Protein AF-E9H7U3-F1 (afdb_monomer_lite)

pLDDT: mean 84.98, std 18.04, range [37.47, 98.5]

Secondary structure (DSSP, 8-state):
------------HHHHHHHHHHHHHHHHHHHHHHHHHHHHHHHHHHHHHHHHHHHHHHHHHHHHHHHHHHHHHHHHHHHHHHHHHHHHHHHHHHHHHHHHHHHHHHHHHHHHHHHHHHHHHHHHHHHHHHHHHHHHHHHHHHHHHHHHHHHHHHHHHHHHHHHHHHHHHHHHHHHHHHHHHHHHHHHHHHHHH---SHHHHHHHHHHHHHHHHHHHHHHHHHHHHHHHHHHHHHHHHHHHTT------------------

InterPro domains:
  IPR019323 ELKS/Rab6-interacting/CAST family member 1 [PF10174] (32-228)

Sequence (260 aa):
MTSAQTTEESDQGNSSDALVQKREDWLSQKKDELEDVIQQLEEVIRIKEFAIDRLTKELGDVRDQSALLEGQRTRSLDQKEDRIEELEEALRESVRITADREVALDAETQQRTILDQKVGRLEQRLQSMHNAKSLKCRQCRPNRLRLQELQSRLSQLLSERRGHLHELFDMKQEALEAAISERDAQLGLLEVSGIKTARAAERADDLRADRKRLMQMMKQQNEKRVKLLLEYEDENLAVIDGDDFHAGDSTEDSDDPVCK

Radius of gyration: 85.18 Å; chains: 1; bounding box: 166×45×254 Å

Structure (mmCIF, N/CA/C/O backbone):
data_AF-E9H7U3-F1
#
_entry.id   AF-E9H7U3-F1
#
loop_
_atom_site.group_PDB
_atom_site.id
_atom_site.type_symbol
_atom_site.label_atom_id
_atom_site.label_alt_id
_atom_site.label_comp_id
_atom_site.label_asym_id
_atom_site.label_entity_id
_atom_site.label_seq_id
_atom_site.pdbx_PDB_ins_code
_atom_site.Cartn_x
_atom_site.Cartn_y
_atom_site.Cartn_z
_atom_site.occupancy
_atom_site.B_iso_or_equiv
_atom_site.auth_seq_id
_atom_site.auth_comp_id
_atom_site.auth_asym_id
_atom_site.auth_atom_id
_atom_site.pdbx_PDB_model_num
ATOM 1 N N . MET A 1 1 ? -111.594 -13.006 160.786 1.00 39.03 1 MET A N 1
ATOM 2 C CA . MET A 1 1 ? -111.956 -14.419 160.560 1.00 39.03 1 MET A CA 1
ATOM 3 C C . MET A 1 1 ? -111.488 -14.749 159.147 1.00 39.03 1 MET A C 1
ATOM 5 O O . MET A 1 1 ? -111.973 -14.101 158.235 1.00 39.03 1 MET A O 1
ATOM 9 N N . THR A 1 2 ? -110.304 -15.362 158.978 1.00 37.47 2 THR A N 1
ATOM 10 C CA . THR A 1 2 ? -110.114 -16.827 158.751 1.00 37.47 2 THR A CA 1
ATOM 11 C C . THR A 1 2 ? -110.928 -17.314 157.549 1.00 37.47 2 THR A C 1
ATOM 13 O O . THR A 1 2 ? -112.127 -17.082 157.542 1.00 37.47 2 THR A O 1
ATOM 16 N N . SER A 1 3 ? -110.446 -18.021 156.528 1.00 41.34 3 SER A N 1
ATOM 17 C CA . SER A 1 3 ? -109.208 -18.754 156.200 1.00 41.34 3 SER A CA 1
ATOM 18 C C . SER A 1 3 ? -109.390 -19.188 154.718 1.00 41.34 3 SER A C 1
ATOM 20 O O . SER A 1 3 ? -110.527 -19.392 154.312 1.00 41.34 3 SER A O 1
ATOM 22 N N . ALA A 1 4 ? -108.382 -19.116 153.842 1.00 46.22 4 ALA A N 1
ATOM 23 C CA . ALA A 1 4 ? -107.449 -20.188 153.443 1.00 46.22 4 ALA A CA 1
ATOM 24 C C . ALA A 1 4 ? -107.853 -20.998 152.188 1.00 46.22 4 ALA A C 1
ATOM 26 O O . ALA A 1 4 ? -109.033 -21.168 151.908 1.00 46.22 4 ALA A O 1
ATOM 27 N N . GLN A 1 5 ? -106.795 -21.545 151.562 1.00 45.28 5 GLN A N 1
ATOM 28 C CA . GLN A 1 5 ? -106.692 -22.684 150.629 1.00 45.28 5 GLN A CA 1
ATOM 29 C C . GLN A 1 5 ? -106.591 -22.361 149.119 1.00 45.28 5 GLN A C 1
ATOM 31 O O . GLN A 1 5 ? -107.545 -21.867 148.534 1.00 45.28 5 GLN A O 1
ATOM 36 N N . THR A 1 6 ? -105.374 -22.366 148.524 1.00 44.44 6 THR A N 1
ATOM 37 C CA . THR A 1 6 ? -104.496 -23.502 148.059 1.00 44.44 6 THR A CA 1
ATOM 38 C C . THR A 1 6 ? -104.904 -23.959 146.643 1.00 44.44 6 THR A C 1
ATOM 40 O O . THR A 1 6 ? -106.091 -23.949 146.361 1.00 44.44 6 THR A O 1
ATOM 43 N N . THR A 1 7 ? -104.071 -24.367 145.675 1.00 44.94 7 THR A N 1
ATOM 44 C CA . THR A 1 7 ? -102.661 -24.813 145.586 1.00 44.94 7 THR A CA 1
ATOM 45 C C . THR A 1 7 ? -102.341 -25.062 144.095 1.00 44.94 7 THR A C 1
ATOM 47 O O . THR A 1 7 ? -103.211 -25.546 143.382 1.00 44.94 7 THR A O 1
ATOM 50 N N . GLU A 1 8 ? -101.103 -24.740 143.701 1.00 44.69 8 GLU A N 1
ATOM 51 C CA . GLU A 1 8 ? -100.131 -25.518 142.888 1.00 44.69 8 GLU A CA 1
ATOM 52 C C . GLU A 1 8 ? -100.431 -26.100 141.486 1.00 44.69 8 GLU A C 1
ATOM 54 O O . GLU A 1 8 ? -101.369 -26.861 141.292 1.00 44.69 8 GLU A O 1
ATOM 59 N N . GLU A 1 9 ? -99.493 -25.787 140.570 1.00 38.16 9 GLU A N 1
ATOM 60 C CA . GLU A 1 9 ? -98.798 -26.571 139.507 1.00 38.16 9 GLU A CA 1
ATOM 61 C C . GLU A 1 9 ? -98.441 -25.581 138.362 1.00 38.16 9 GLU A C 1
ATOM 63 O O . GLU A 1 9 ? -99.256 -24.738 138.013 1.00 38.16 9 GLU A O 1
ATOM 68 N N . SER A 1 10 ? -97.253 -25.503 137.748 1.00 38.66 10 SER A N 1
ATOM 69 C CA . SER A 1 10 ? -96.231 -26.508 137.449 1.00 38.66 10 SER A CA 1
ATOM 70 C C . SER A 1 10 ? -94.826 -25.885 137.315 1.00 38.66 10 SER A C 1
ATOM 72 O O . SER A 1 10 ? -94.638 -24.913 136.580 1.00 38.66 10 SER A O 1
ATOM 74 N N . ASP A 1 11 ? -93.831 -26.515 137.936 1.00 48.50 11 ASP A N 1
ATOM 75 C CA . ASP A 1 11 ? -92.411 -26.132 137.961 1.00 48.50 11 ASP A CA 1
ATOM 76 C C . ASP A 1 11 ? -91.573 -27.048 137.027 1.00 48.50 11 ASP A C 1
ATOM 78 O O . ASP A 1 11 ? -90.654 -27.746 137.449 1.00 48.50 11 ASP A O 1
ATOM 82 N N . GLN A 1 12 ? -91.949 -27.125 135.739 1.00 42.72 12 GLN A N 1
ATOM 83 C CA . GLN A 1 12 ? -91.244 -27.917 134.701 1.00 42.72 12 GLN A CA 1
ATOM 84 C C . GLN A 1 12 ? -90.641 -27.071 133.557 1.00 42.72 12 GLN A C 1
ATOM 86 O O . GLN A 1 12 ? -89.889 -27.600 132.738 1.00 42.72 12 GLN A O 1
ATOM 91 N N . GLY A 1 13 ? -90.898 -25.756 133.510 1.00 45.88 13 GLY A N 1
ATOM 92 C CA . GLY A 1 13 ? -90.374 -24.861 132.462 1.00 45.88 13 GLY A CA 1
ATOM 93 C C . GLY A 1 13 ? -88.873 -24.551 132.580 1.00 45.88 13 GLY A C 1
ATOM 94 O O . GLY A 1 13 ? -88.182 -24.420 131.575 1.00 45.88 13 GLY A O 1
ATOM 95 N N . ASN A 1 14 ? -88.324 -24.547 133.798 1.00 48.38 14 ASN A N 1
ATOM 96 C CA . ASN A 1 14 ? -86.976 -24.024 134.062 1.00 48.38 14 ASN A CA 1
ATOM 97 C C . ASN A 1 14 ? -85.808 -24.907 133.567 1.00 48.38 14 ASN A C 1
ATOM 99 O O . ASN A 1 14 ? -84.703 -24.404 133.376 1.00 48.38 14 ASN A O 1
ATOM 103 N N . SER A 1 15 ? -86.009 -26.216 133.357 1.00 49.09 15 SER A N 1
ATOM 104 C CA . SER A 1 15 ? -84.937 -27.118 132.886 1.00 49.09 15 SER A CA 1
ATOM 105 C C . SER A 1 15 ? -84.899 -27.262 131.362 1.00 49.09 15 SER A C 1
ATOM 107 O O . SER A 1 15 ? -83.828 -27.505 130.805 1.00 49.09 15 SER A O 1
ATOM 109 N N . SER A 1 16 ? -86.049 -27.121 130.696 1.00 54.50 16 SER A N 1
ATOM 110 C CA . SER A 1 16 ? -86.144 -27.115 129.233 1.00 54.50 16 SER A CA 1
ATOM 111 C C . SER A 1 16 ? -85.614 -25.798 128.669 1.00 54.50 16 SER A C 1
ATOM 113 O O . SER A 1 16 ? -84.807 -25.824 127.743 1.00 54.50 16 SER A O 1
ATOM 115 N N . ASP A 1 17 ? -85.966 -24.666 129.287 1.00 58.66 17 ASP A N 1
ATOM 116 C CA . ASP A 1 17 ? -85.496 -23.340 128.867 1.00 58.66 17 ASP A CA 1
ATOM 117 C C . ASP A 1 17 ? -83.974 -23.186 128.998 1.00 58.66 17 ASP A C 1
ATOM 119 O O . ASP A 1 17 ? -83.335 -22.615 128.122 1.00 58.66 17 ASP A O 1
ATOM 123 N N . ALA A 1 18 ? -83.344 -23.788 130.012 1.00 62.44 18 ALA A N 1
ATOM 124 C CA . ALA A 1 18 ? -81.884 -23.769 130.154 1.00 62.44 18 ALA A CA 1
ATOM 125 C C . ALA A 1 18 ? -81.150 -24.603 129.080 1.00 62.44 18 ALA A C 1
ATOM 127 O O . ALA A 1 18 ? -80.042 -24.257 128.664 1.00 62.44 18 ALA A O 1
ATOM 128 N N . LEU A 1 19 ? -81.750 -25.708 128.617 1.00 67.94 19 LEU A N 1
ATOM 129 C CA . LEU A 1 19 ? -81.211 -26.526 127.522 1.00 67.94 19 LEU A CA 1
ATOM 130 C C . LEU A 1 19 ? -81.428 -25.861 126.158 1.00 67.94 19 LEU A C 1
ATOM 132 O O . LEU A 1 19 ? -80.560 -25.967 125.290 1.00 67.94 19 LEU A O 1
ATOM 136 N N . VAL A 1 20 ? -82.557 -25.169 125.988 1.00 71.06 20 VAL A N 1
ATOM 137 C CA . VAL A 1 20 ? -82.853 -24.342 124.812 1.00 71.06 20 VAL A CA 1
ATOM 138 C C . VAL A 1 20 ? -81.876 -23.171 124.739 1.00 71.06 20 VAL A C 1
ATOM 140 O O . VAL A 1 20 ? -81.201 -23.053 123.723 1.00 71.06 20 VAL A O 1
ATOM 143 N N . GLN A 1 21 ? -81.669 -22.431 125.832 1.00 74.94 21 GLN A N 1
ATOM 144 C CA . GLN A 1 21 ? -80.704 -21.329 125.899 1.00 74.94 21 GLN A CA 1
ATOM 145 C C . GLN A 1 21 ? -79.281 -21.796 125.575 1.00 74.94 21 GLN A C 1
ATOM 147 O O . GLN A 1 21 ? -78.601 -21.208 124.748 1.00 74.94 21 GLN A O 1
ATOM 152 N N . LYS A 1 22 ? -78.834 -22.924 126.142 1.00 77.69 22 LYS A N 1
ATOM 153 C CA . LYS A 1 22 ? -77.495 -23.475 125.867 1.00 77.69 22 LYS A CA 1
ATOM 154 C C . LYS A 1 22 ? -77.315 -23.905 124.407 1.00 77.69 22 LYS A C 1
ATOM 156 O O . LYS A 1 22 ? -76.207 -23.867 123.874 1.00 77.69 22 LYS A O 1
ATOM 161 N N . ARG A 1 23 ? -78.397 -24.353 123.767 1.00 81.12 23 ARG A N 1
ATOM 162 C CA . ARG A 1 23 ? -78.422 -24.712 122.347 1.00 81.12 23 ARG A CA 1
ATOM 163 C C . ARG A 1 23 ? -78.480 -23.467 121.462 1.00 81.12 23 ARG A C 1
ATOM 165 O O . ARG A 1 23 ? -77.832 -23.469 120.424 1.00 81.12 23 ARG A O 1
ATOM 172 N N . GLU A 1 24 ? -79.199 -22.428 121.870 1.00 82.06 24 GLU A N 1
ATOM 173 C CA . GLU A 1 24 ? -79.232 -21.117 121.213 1.00 82.06 24 GLU A CA 1
ATOM 174 C C . GLU A 1 24 ? -77.879 -20.408 121.299 1.00 82.06 24 GLU A C 1
ATOM 176 O O . GLU A 1 24 ? -77.385 -19.951 120.275 1.00 82.06 24 GLU A O 1
ATOM 181 N N . ASP A 1 25 ? -77.215 -20.426 122.455 1.00 83.06 25 ASP A N 1
ATOM 182 C CA . ASP A 1 25 ? -75.865 -19.884 122.639 1.00 83.06 25 ASP A CA 1
ATOM 183 C C . ASP A 1 25 ? -74.839 -20.654 121.787 1.00 83.06 25 ASP A C 1
ATOM 185 O O . ASP A 1 25 ? -73.986 -20.053 121.138 1.00 83.06 25 ASP A O 1
ATOM 189 N N . TRP A 1 26 ? -74.948 -21.990 121.718 1.00 86.88 26 TRP A N 1
ATOM 190 C CA . TRP A 1 26 ? -74.105 -22.816 120.844 1.00 86.88 26 TRP A CA 1
ATOM 191 C C . TRP A 1 26 ? -74.365 -22.543 119.357 1.00 86.88 26 TRP A C 1
ATOM 193 O O . TRP A 1 26 ? -73.426 -22.496 118.564 1.00 86.88 26 TRP A O 1
ATOM 203 N N . LEU A 1 27 ? -75.630 -22.349 118.968 1.00 84.94 27 LEU A N 1
ATOM 204 C CA . LEU A 1 27 ? -76.009 -21.977 117.604 1.00 84.94 27 LEU A CA 1
ATOM 205 C C . LEU A 1 27 ? -75.530 -20.565 117.252 1.00 84.94 27 LEU A C 1
ATOM 207 O O . LEU A 1 27 ? -75.064 -20.370 116.135 1.00 84.94 27 LEU A O 1
ATOM 211 N N . SER A 1 28 ? -75.595 -19.613 118.186 1.00 85.62 28 SER A N 1
ATOM 212 C CA . SER A 1 28 ? -75.069 -18.256 118.010 1.00 85.62 28 SER A CA 1
ATOM 213 C C . SER A 1 28 ? -73.552 -18.283 117.863 1.00 85.62 28 SER A C 1
ATOM 215 O O . SER A 1 28 ? -73.032 -17.743 116.899 1.00 85.62 28 SER A O 1
ATOM 217 N N . GLN A 1 29 ? -72.848 -19.022 118.725 1.00 89.12 29 GLN A N 1
ATOM 218 C CA . GLN A 1 29 ? -71.401 -19.202 118.619 1.00 89.12 29 GLN A CA 1
ATOM 219 C C . GLN A 1 29 ? -71.002 -19.836 117.279 1.00 89.12 29 GLN A C 1
ATOM 221 O O . GLN A 1 29 ? -70.064 -19.384 116.630 1.00 89.12 29 GLN A O 1
ATOM 226 N N . LYS A 1 30 ? -71.729 -20.868 116.828 1.00 89.69 30 LYS A N 1
ATOM 227 C CA . LYS A 1 30 ? -71.486 -21.494 115.520 1.00 89.69 30 LYS A CA 1
ATOM 228 C C . LYS A 1 30 ? -71.817 -20.577 114.350 1.00 89.69 30 LYS A C 1
ATOM 230 O O . LYS A 1 30 ? -71.170 -20.689 113.313 1.00 89.69 30 LYS A O 1
ATOM 235 N N . LYS A 1 31 ? -72.814 -19.704 114.499 1.00 89.88 31 LYS A N 1
ATOM 236 C CA . LYS A 1 31 ? -73.174 -18.688 113.510 1.00 89.88 31 LYS A CA 1
ATOM 237 C C . LYS A 1 31 ? -72.078 -17.626 113.396 1.00 89.88 31 LYS A C 1
ATOM 239 O O . LYS A 1 31 ? -71.676 -17.343 112.276 1.00 89.88 31 LYS A O 1
ATOM 244 N N . ASP A 1 32 ? -71.567 -17.123 114.516 1.00 87.94 32 ASP A N 1
ATOM 245 C CA . ASP A 1 32 ? -70.483 -16.134 114.552 1.00 87.94 32 ASP A CA 1
ATOM 246 C C . ASP A 1 32 ? -69.184 -16.725 113.967 1.00 87.94 32 ASP A C 1
ATOM 248 O O . ASP A 1 32 ? -68.538 -16.102 113.130 1.00 87.94 32 ASP A O 1
ATOM 252 N N . GLU A 1 33 ? -68.851 -17.981 114.305 1.00 91.12 33 GLU A N 1
ATOM 253 C CA . GLU A 1 33 ? -67.744 -18.717 113.670 1.00 91.12 33 GLU A CA 1
ATOM 254 C C . GLU A 1 33 ? -67.936 -18.853 112.146 1.00 91.12 33 GLU A C 1
ATOM 256 O O . GLU A 1 33 ? -66.972 -18.754 111.385 1.00 91.12 33 GLU A O 1
ATOM 261 N N . LEU A 1 34 ? -69.172 -19.092 111.682 1.00 91.44 34 LEU A N 1
ATOM 262 C CA . LEU A 1 34 ? -69.489 -19.143 110.253 1.00 91.44 34 LEU A CA 1
ATOM 263 C C . LEU A 1 34 ? -69.347 -17.765 109.591 1.00 91.44 34 LEU A C 1
ATOM 265 O O . LEU A 1 34 ? -68.836 -17.692 108.476 1.00 91.44 34 LEU A O 1
ATOM 269 N N . GLU A 1 35 ? -69.797 -16.696 110.252 1.00 92.25 35 GLU A N 1
ATOM 270 C CA . GLU A 1 35 ? -69.679 -15.314 109.774 1.00 92.25 35 GLU A CA 1
ATOM 271 C C . GLU A 1 35 ? -68.208 -14.898 109.637 1.00 92.25 35 GLU A C 1
ATOM 273 O O . GLU A 1 35 ? -67.837 -14.352 108.598 1.00 92.25 35 GLU A O 1
ATOM 278 N N . ASP A 1 36 ? -67.348 -15.248 110.597 1.00 92.44 36 ASP A N 1
ATOM 279 C CA . ASP A 1 36 ? -65.900 -15.019 110.509 1.00 92.44 36 ASP A CA 1
ATOM 280 C C . ASP A 1 36 ? -65.271 -15.762 109.319 1.00 92.44 36 ASP A C 1
ATOM 282 O O . ASP A 1 36 ? -64.463 -15.199 108.574 1.00 92.44 36 ASP A O 1
ATOM 286 N N . VAL A 1 37 ? -65.651 -17.027 109.097 1.00 93.31 37 VAL A N 1
ATOM 287 C CA . VAL A 1 37 ? -65.167 -17.808 107.946 1.00 93.31 37 VAL A CA 1
ATOM 288 C C . VAL A 1 37 ? -65.653 -17.205 106.627 1.00 93.31 37 VAL A C 1
ATOM 290 O O . VAL A 1 37 ? -64.878 -17.132 105.673 1.00 93.31 37 VAL A O 1
ATOM 293 N N . ILE A 1 38 ? -66.906 -16.748 106.556 1.00 93.69 38 ILE A N 1
ATOM 294 C CA . ILE A 1 38 ? -67.452 -16.077 105.369 1.00 93.69 38 ILE A CA 1
ATOM 295 C C . ILE A 1 38 ? -66.670 -14.791 105.082 1.00 93.69 38 ILE A C 1
ATOM 297 O O . ILE A 1 38 ? -66.213 -14.616 103.954 1.00 93.69 38 ILE A O 1
ATOM 301 N N . GLN A 1 39 ? -66.426 -13.948 106.089 1.00 92.62 39 GLN A N 1
ATOM 302 C CA . GLN A 1 39 ? -65.637 -12.721 105.929 1.00 92.62 39 GLN A CA 1
ATOM 303 C C . GLN A 1 39 ? -64.208 -13.012 105.444 1.00 92.62 39 GLN A C 1
ATOM 305 O O . GLN A 1 39 ? -63.701 -12.333 104.549 1.00 92.62 39 GLN A O 1
ATOM 310 N N . GLN A 1 40 ? -63.561 -14.052 105.984 1.00 93.62 40 GLN A N 1
ATOM 311 C CA . GLN A 1 40 ? -62.238 -14.484 105.521 1.00 93.62 40 GLN A CA 1
ATOM 312 C C . GLN A 1 40 ? -62.266 -14.959 104.062 1.00 93.62 40 GLN A C 1
ATOM 314 O O . GLN A 1 40 ? -61.368 -14.624 103.288 1.00 93.62 40 GLN A O 1
ATOM 319 N N . LEU A 1 41 ? -63.286 -15.725 103.664 1.00 93.38 41 LEU A N 1
ATOM 320 C CA . LEU A 1 41 ? -63.446 -16.183 102.284 1.00 93.38 41 LEU A CA 1
ATOM 321 C C . LEU A 1 41 ? -63.701 -15.018 101.321 1.00 93.38 41 LEU A C 1
ATOM 323 O O . LEU A 1 41 ? -63.095 -14.990 100.252 1.00 93.38 41 LEU A O 1
ATOM 327 N N . GLU A 1 42 ? -64.534 -14.048 101.696 1.00 94.50 42 GLU A N 1
ATOM 328 C CA . GLU A 1 42 ? -64.792 -12.838 100.905 1.00 94.50 42 GLU A CA 1
ATOM 329 C C . GLU A 1 42 ? -63.527 -11.998 100.704 1.00 94.50 42 GLU A C 1
ATOM 331 O O . GLU A 1 42 ? -63.279 -11.510 99.601 1.00 94.50 42 GLU A O 1
ATOM 336 N N . GLU A 1 43 ? -62.695 -11.856 101.739 1.00 94.38 43 GLU A N 1
ATOM 337 C CA . GLU A 1 43 ? -61.411 -11.158 101.631 1.00 94.38 43 GLU A CA 1
ATOM 338 C C . GLU A 1 43 ? -60.444 -11.905 100.699 1.00 94.38 43 GLU A C 1
ATOM 340 O O . GLU A 1 43 ? -59.820 -11.302 99.825 1.00 94.38 43 GLU A O 1
ATOM 345 N N . VAL A 1 44 ? -60.361 -13.236 100.811 1.00 96.00 44 VAL A N 1
ATOM 346 C CA . VAL A 1 44 ? -59.546 -14.063 99.904 1.00 96.00 44 VAL A CA 1
ATOM 347 C C . VAL A 1 44 ? -60.042 -13.966 98.460 1.00 96.00 44 VAL A C 1
ATOM 349 O O . VAL A 1 44 ? -59.218 -13.904 97.545 1.00 96.00 44 VAL A O 1
ATOM 352 N N . ILE A 1 45 ? -61.359 -13.952 98.239 1.00 95.75 45 ILE A N 1
ATOM 353 C CA . ILE A 1 45 ? -61.957 -13.756 96.913 1.00 95.75 45 ILE A CA 1
ATOM 354 C C . ILE A 1 45 ? -61.562 -12.383 96.369 1.00 95.75 45 ILE A C 1
ATOM 356 O O . ILE A 1 45 ? -60.985 -12.333 95.286 1.00 95.75 45 ILE A O 1
ATOM 360 N N . ARG A 1 46 ? -61.737 -11.304 97.147 1.00 95.50 46 ARG A N 1
ATOM 361 C CA . ARG A 1 46 ? -61.325 -9.944 96.752 1.00 95.50 46 ARG A CA 1
ATOM 362 C C . ARG A 1 46 ? -59.848 -9.870 96.359 1.00 95.50 46 ARG A C 1
ATOM 364 O O . ARG A 1 46 ? -59.511 -9.304 95.320 1.00 95.50 46 ARG A O 1
ATOM 371 N N . ILE A 1 47 ? -58.956 -10.471 97.151 1.00 95.81 47 ILE A N 1
ATOM 372 C CA . ILE A 1 47 ? -57.514 -10.504 96.852 1.00 95.81 47 ILE A CA 1
ATOM 373 C C . ILE A 1 47 ? -57.236 -11.274 95.552 1.00 95.81 47 ILE A C 1
ATOM 375 O O . ILE A 1 47 ? -56.405 -10.851 94.744 1.00 95.81 47 ILE A O 1
ATOM 379 N N . LYS A 1 48 ? -57.913 -12.407 95.332 1.00 95.38 48 LYS A N 1
ATOM 380 C CA . LYS A 1 48 ? -57.737 -13.222 94.122 1.00 95.38 48 LYS A CA 1
ATOM 381 C C . LYS A 1 48 ? -58.294 -12.547 92.874 1.00 95.38 48 LYS A C 1
ATOM 383 O O . LYS A 1 48 ? -57.636 -12.617 91.843 1.00 95.38 48 LYS A O 1
ATOM 388 N N . GLU A 1 49 ? -59.443 -11.886 92.960 1.00 95.75 49 GLU A N 1
ATOM 389 C CA . GLU A 1 49 ? -60.015 -11.095 91.863 1.00 95.75 49 GLU A CA 1
ATOM 390 C C . GLU A 1 49 ? -59.051 -9.983 91.446 1.00 95.75 49 GLU A C 1
ATOM 392 O O . GLU A 1 49 ? -58.683 -9.895 90.276 1.00 95.75 49 GLU A O 1
ATOM 397 N N . PHE A 1 50 ? -58.506 -9.238 92.415 1.00 96.19 50 PHE A N 1
ATOM 398 C CA . PHE A 1 50 ? -57.485 -8.227 92.142 1.00 96.19 50 PHE A CA 1
ATOM 399 C C . PHE A 1 50 ? -56.226 -8.816 91.479 1.00 96.19 50 PHE A C 1
ATOM 401 O O . PHE A 1 50 ? -55.659 -8.225 90.557 1.00 96.19 50 PHE A O 1
ATOM 408 N N . ALA A 1 51 ? -55.775 -9.994 91.922 1.00 96.81 51 ALA A N 1
ATOM 409 C CA . ALA A 1 51 ? -54.633 -10.675 91.316 1.00 96.81 51 ALA A CA 1
ATOM 410 C C . ALA A 1 51 ? -54.924 -11.151 89.880 1.00 96.81 51 ALA A C 1
ATOM 412 O O . ALA A 1 51 ? -54.051 -11.034 89.018 1.00 96.81 51 ALA A O 1
ATOM 413 N N . ILE A 1 52 ? -56.132 -11.659 89.613 1.00 95.94 52 ILE A N 1
ATOM 414 C CA . ILE A 1 52 ? -56.577 -12.069 88.274 1.00 95.94 52 ILE A CA 1
ATOM 415 C C . ILE A 1 52 ? -56.615 -10.861 87.341 1.00 95.94 52 ILE A C 1
ATOM 417 O O . ILE A 1 52 ? -56.046 -10.934 86.253 1.00 95.94 52 ILE A O 1
ATOM 421 N N . ASP A 1 53 ? -57.204 -9.743 87.762 1.00 95.50 53 ASP A N 1
ATOM 422 C CA . ASP A 1 53 ? -57.268 -8.524 86.950 1.00 95.50 53 ASP A CA 1
ATOM 423 C C . ASP A 1 53 ? -55.868 -8.013 86.600 1.00 95.50 53 ASP A C 1
ATOM 425 O O . ASP A 1 53 ? -55.584 -7.682 85.443 1.00 95.50 53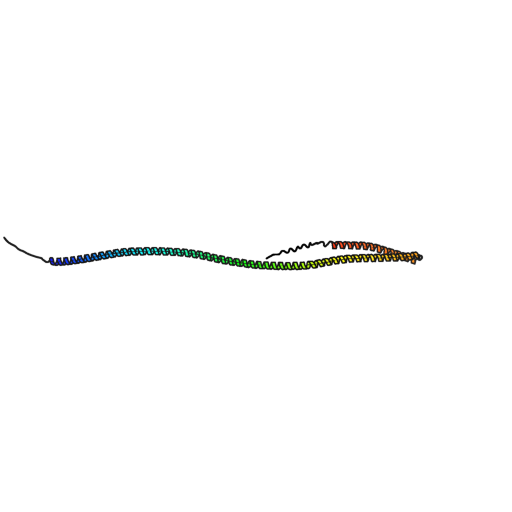 ASP A O 1
ATOM 429 N N . ARG A 1 54 ? -54.954 -8.021 87.580 1.00 96.12 54 ARG A N 1
ATOM 430 C CA . ARG A 1 54 ? -53.559 -7.626 87.362 1.00 96.12 54 ARG A CA 1
ATOM 431 C C . ARG A 1 54 ? -52.866 -8.528 86.342 1.00 96.12 54 ARG A C 1
ATOM 433 O O . ARG A 1 54 ? -52.276 -8.021 85.393 1.00 96.12 54 ARG A O 1
ATOM 440 N N . LEU A 1 55 ? -52.968 -9.847 86.508 1.00 96.00 55 LEU A N 1
ATOM 441 C CA . LEU A 1 55 ? -52.360 -10.818 85.593 1.00 96.00 55 LEU A CA 1
ATOM 442 C C . LEU A 1 55 ? -52.973 -10.754 84.189 1.00 96.00 55 LEU A C 1
ATOM 444 O O . LEU A 1 55 ? -52.258 -10.888 83.200 1.00 96.00 55 LEU A O 1
ATOM 448 N N . THR A 1 56 ? -54.281 -10.519 84.084 1.00 95.62 56 THR A N 1
ATOM 449 C CA . THR A 1 56 ? -54.975 -10.388 82.795 1.00 95.62 56 THR A CA 1
ATOM 450 C C . THR A 1 56 ? -54.475 -9.162 82.037 1.00 95.62 56 THR A C 1
ATOM 452 O O . THR A 1 56 ? -54.235 -9.237 80.832 1.00 95.62 56 THR A O 1
ATOM 455 N N . LYS A 1 57 ? -54.248 -8.050 82.747 1.00 95.75 57 LYS A N 1
ATOM 456 C CA . LYS A 1 57 ? -53.646 -6.847 82.172 1.00 95.75 57 LYS A CA 1
ATOM 457 C C . LYS A 1 57 ? -52.198 -7.082 81.736 1.00 95.75 57 LYS A C 1
ATOM 459 O O . LYS A 1 57 ? -51.865 -6.773 80.599 1.00 95.75 57 LYS A O 1
ATOM 464 N N . GLU A 1 58 ? -51.371 -7.684 82.594 1.00 96.12 58 GLU A N 1
ATOM 465 C CA . GLU A 1 58 ? -49.975 -8.017 82.268 1.00 96.12 58 GLU A CA 1
ATOM 466 C C . GLU A 1 58 ? -49.881 -8.935 81.029 1.00 96.12 58 GLU A C 1
ATOM 468 O O . GLU A 1 58 ? -49.054 -8.705 80.149 1.00 96.12 58 GLU A O 1
ATOM 473 N N . LEU A 1 59 ? -50.762 -9.937 80.903 1.00 95.56 59 LEU A N 1
ATOM 474 C CA . LEU A 1 59 ? -50.843 -10.796 79.713 1.00 95.56 59 LEU A CA 1
ATOM 475 C C . LEU A 1 59 ? -51.281 -10.032 78.455 1.00 95.56 59 LEU A C 1
ATOM 477 O O . LEU A 1 59 ? -50.781 -10.324 77.367 1.00 95.56 59 LEU A O 1
ATOM 481 N N . GLY A 1 60 ? -52.200 -9.072 78.594 1.00 95.25 60 GLY A N 1
ATOM 482 C CA . GLY A 1 60 ? -52.610 -8.176 77.512 1.00 95.25 60 GLY A CA 1
ATOM 483 C C . GLY A 1 60 ? -51.447 -7.324 77.007 1.00 95.25 60 GLY A C 1
ATOM 484 O O . GLY A 1 60 ? -51.135 -7.361 75.819 1.00 95.25 60 GLY A O 1
ATOM 485 N N . ASP A 1 61 ? -50.737 -6.661 77.921 1.00 95.56 61 ASP A N 1
ATOM 486 C CA . ASP A 1 61 ? -49.582 -5.817 77.600 1.00 95.56 61 ASP A CA 1
ATOM 487 C C . ASP A 1 61 ? -48.468 -6.628 76.905 1.00 95.56 61 ASP A C 1
ATOM 489 O O . ASP A 1 61 ? -47.907 -6.195 75.896 1.00 95.56 61 ASP A O 1
ATOM 493 N N . VAL A 1 62 ? -48.181 -7.847 77.387 1.00 95.62 62 VAL A N 1
ATOM 494 C CA . VAL A 1 62 ? -47.200 -8.756 76.760 1.00 95.62 62 VAL A CA 1
ATOM 495 C C . VAL A 1 62 ? -47.646 -9.193 75.363 1.00 95.62 62 VAL A C 1
ATOM 497 O O . VAL A 1 62 ? -46.824 -9.253 74.444 1.00 95.62 62 VAL A O 1
ATOM 500 N N . ARG A 1 63 ? -48.937 -9.488 75.170 1.00 95.56 63 ARG A N 1
ATOM 501 C CA . ARG A 1 63 ? -49.487 -9.868 73.861 1.00 95.56 63 ARG A CA 1
ATOM 502 C C . ARG A 1 63 ? -49.364 -8.727 72.854 1.00 95.56 63 ARG A C 1
ATOM 504 O O . ARG A 1 63 ? -48.918 -8.966 71.732 1.00 95.56 63 ARG A O 1
ATOM 511 N N . ASP A 1 64 ? -49.712 -7.511 73.256 1.00 94.88 64 ASP A N 1
ATOM 512 C CA . ASP A 1 64 ? -49.626 -6.328 72.399 1.00 94.88 64 ASP A CA 1
ATOM 513 C C . ASP A 1 64 ? -48.168 -5.999 72.054 1.00 94.88 64 ASP A C 1
ATOM 515 O O . ASP A 1 64 ? -47.843 -5.699 70.902 1.00 94.88 64 ASP A O 1
ATOM 519 N N . GLN A 1 65 ? -47.257 -6.147 73.022 1.00 95.38 65 GLN A N 1
ATOM 520 C CA . GLN A 1 65 ? -45.823 -5.985 72.795 1.00 95.38 65 GLN A CA 1
ATOM 521 C C . GLN A 1 65 ? -45.263 -7.048 71.833 1.00 95.38 65 GLN A C 1
ATOM 523 O O . GLN A 1 65 ? -44.461 -6.716 70.957 1.00 95.38 65 GLN A O 1
ATOM 528 N N . SER A 1 66 ? -45.710 -8.305 71.943 1.00 95.25 66 SER A N 1
ATOM 529 C CA . SER A 1 66 ? -45.353 -9.380 71.006 1.00 95.25 66 SER A CA 1
ATOM 530 C C . SER A 1 66 ? -45.851 -9.075 69.593 1.00 95.25 66 SER A C 1
ATOM 532 O O . SER A 1 66 ? -45.070 -9.141 68.645 1.00 95.25 66 SER A O 1
ATOM 534 N N . ALA A 1 67 ? -47.111 -8.654 69.448 1.00 95.62 67 ALA A N 1
ATOM 535 C CA . ALA A 1 67 ? -47.696 -8.293 68.156 1.00 95.62 67 ALA A CA 1
ATOM 536 C C . ALA A 1 67 ? -46.964 -7.108 67.495 1.00 95.62 67 ALA A C 1
ATOM 538 O O . ALA A 1 67 ? -46.720 -7.112 66.286 1.00 95.62 67 ALA A O 1
ATOM 539 N N . LEU A 1 68 ? -46.552 -6.109 68.283 1.00 95.31 68 LEU A N 1
ATOM 540 C CA . LEU A 1 68 ? -45.736 -4.987 67.807 1.00 95.31 68 LEU A CA 1
ATOM 541 C C . LEU A 1 68 ? -44.360 -5.440 67.301 1.00 95.31 68 LEU A C 1
ATOM 543 O O . LEU A 1 68 ? -43.933 -5.006 66.228 1.00 95.31 68 LEU A O 1
ATOM 547 N N . LEU A 1 69 ? -43.674 -6.307 68.052 1.00 95.25 69 LEU A N 1
ATOM 548 C CA . LEU A 1 69 ? -42.363 -6.845 67.673 1.00 95.25 69 LEU A CA 1
ATOM 549 C C . LEU A 1 69 ? -42.444 -7.733 66.427 1.00 95.25 69 LEU A C 1
ATOM 551 O O . LEU A 1 69 ? -41.587 -7.632 65.548 1.00 95.25 69 LEU A O 1
ATOM 555 N N . GLU A 1 70 ? -43.476 -8.567 66.316 1.00 95.19 70 GLU A N 1
ATOM 556 C CA . GLU A 1 70 ? -43.748 -9.367 65.119 1.00 95.19 70 GLU A CA 1
ATOM 557 C C . GLU A 1 70 ? -44.000 -8.471 63.906 1.00 95.19 70 GLU A C 1
ATOM 559 O O . GLU A 1 70 ? -43.356 -8.650 62.874 1.00 95.19 70 GLU A O 1
ATOM 564 N N . GLY A 1 71 ? -44.836 -7.439 64.052 1.00 94.56 71 GLY A N 1
ATOM 565 C CA . GLY A 1 71 ? -45.105 -6.477 62.985 1.00 94.56 71 GLY A CA 1
ATOM 566 C C . GLY A 1 71 ? -43.893 -5.629 62.583 1.00 94.56 71 GLY A C 1
ATOM 567 O O . GLY A 1 71 ? -43.834 -5.139 61.457 1.00 94.56 71 GLY A O 1
ATOM 568 N N . GLN A 1 72 ? -42.926 -5.402 63.478 1.00 95.31 72 GLN A N 1
ATOM 569 C CA . GLN A 1 72 ? -41.643 -4.781 63.123 1.00 95.31 72 GLN A CA 1
ATOM 570 C C . GLN A 1 72 ? -40.721 -5.761 62.393 1.00 95.31 72 GLN A C 1
ATOM 572 O O . GLN A 1 72 ? -40.054 -5.368 61.435 1.00 95.31 72 GLN A O 1
ATOM 577 N N . ARG A 1 73 ? -40.685 -7.030 62.819 1.00 95.62 73 ARG A N 1
ATOM 578 C CA . ARG A 1 73 ? -39.906 -8.073 62.142 1.00 95.62 73 ARG A CA 1
ATOM 579 C C . ARG A 1 73 ? -40.401 -8.311 60.725 1.00 95.62 73 ARG A C 1
ATOM 581 O O . ARG A 1 73 ? -39.561 -8.340 59.837 1.00 95.62 73 ARG A O 1
ATOM 588 N N . THR A 1 74 ? -41.711 -8.435 60.509 1.00 96.25 74 THR A N 1
ATOM 589 C CA . THR A 1 74 ? -42.276 -8.635 59.165 1.00 96.25 74 THR A CA 1
ATOM 590 C C . THR A 1 74 ? -41.916 -7.475 58.247 1.00 96.25 74 THR A C 1
ATOM 592 O O . THR A 1 74 ? -41.270 -7.694 57.235 1.00 96.25 74 THR A O 1
ATOM 595 N N . ARG A 1 75 ? -42.142 -6.230 58.684 1.00 95.94 75 ARG A N 1
ATOM 596 C CA . ARG A 1 75 ? -41.729 -5.035 57.929 1.00 95.94 75 ARG A CA 1
ATOM 597 C C . ARG A 1 75 ? -40.234 -5.010 57.604 1.00 95.94 75 ARG A C 1
ATOM 599 O O . ARG A 1 75 ? -39.847 -4.567 56.530 1.00 95.94 75 ARG A O 1
ATOM 606 N N . SER A 1 76 ? -39.381 -5.459 58.527 1.00 97.25 76 SER A N 1
ATOM 607 C CA . SER A 1 76 ? -37.942 -5.558 58.266 1.00 97.25 76 SER A CA 1
ATOM 608 C C . SER A 1 76 ? -37.582 -6.696 57.309 1.00 97.25 76 SER A C 1
ATOM 610 O O . SER A 1 76 ? -36.529 -6.602 56.680 1.00 97.25 76 SER A O 1
ATOM 612 N N . LEU A 1 77 ? -38.359 -7.779 57.263 1.00 97.25 77 LEU A N 1
ATOM 613 C CA . LEU A 1 77 ? -38.164 -8.870 56.311 1.00 97.25 77 LEU A CA 1
ATOM 614 C C . LEU A 1 77 ? -38.589 -8.422 54.916 1.00 97.25 77 LEU A C 1
ATOM 616 O O . LEU A 1 77 ? -37.762 -8.518 54.019 1.00 97.25 77 LEU A O 1
ATOM 620 N N . ASP A 1 78 ? -39.762 -7.801 54.782 1.00 96.75 78 ASP A N 1
ATOM 621 C CA . ASP A 1 78 ? -40.269 -7.268 53.510 1.00 96.75 78 ASP A CA 1
ATOM 622 C C . ASP A 1 78 ? -39.255 -6.288 52.886 1.00 96.75 78 ASP A C 1
ATOM 624 O O . ASP A 1 78 ? -38.827 -6.454 51.751 1.00 96.75 78 ASP A O 1
ATOM 628 N N . GLN A 1 79 ? -38.734 -5.337 53.674 1.00 97.50 79 GLN A N 1
ATOM 629 C CA . GLN A 1 79 ? -37.697 -4.401 53.205 1.00 97.50 79 GLN A CA 1
ATOM 630 C C . GLN A 1 79 ? -36.403 -5.090 52.751 1.00 97.50 79 GLN A C 1
ATOM 632 O O . GLN A 1 79 ? -35.686 -4.575 51.892 1.00 97.50 79 GLN A O 1
ATOM 637 N N . LYS A 1 80 ? -36.042 -6.213 53.380 1.00 97.75 80 LYS A N 1
ATOM 638 C CA . LYS A 1 80 ? -34.857 -6.982 52.989 1.00 97.75 80 LYS A CA 1
ATOM 639 C C . LYS A 1 80 ? -35.126 -7.803 51.736 1.00 97.75 80 LYS A C 1
ATOM 641 O O . LYS A 1 80 ? -34.210 -7.922 50.934 1.00 97.75 80 LYS A O 1
ATOM 646 N N . GLU A 1 81 ? -36.329 -8.343 51.576 1.00 97.88 81 GLU A N 1
ATOM 647 C CA . GLU A 1 81 ? -36.755 -9.058 50.372 1.00 97.88 81 GLU A CA 1
ATOM 648 C C . GLU A 1 81 ? -36.771 -8.119 49.163 1.00 97.88 81 GLU A C 1
ATOM 650 O O . GLU A 1 81 ? -36.084 -8.418 48.189 1.00 97.88 81 GLU A O 1
ATOM 655 N N . ASP A 1 82 ? -37.382 -6.934 49.279 1.00 97.69 82 ASP A N 1
ATOM 656 C CA . ASP A 1 82 ? -37.354 -5.898 48.233 1.00 97.69 82 ASP A CA 1
ATOM 657 C C . ASP A 1 82 ? -35.907 -5.545 47.847 1.00 97.69 82 ASP A C 1
ATOM 659 O O . ASP A 1 82 ? -35.531 -5.482 46.676 1.00 97.69 82 ASP A O 1
ATOM 663 N N . ARG A 1 83 ? -35.041 -5.366 48.854 1.00 97.88 83 ARG A N 1
ATOM 664 C CA . ARG A 1 83 ? -33.630 -5.044 48.626 1.00 97.88 83 ARG A CA 1
ATOM 665 C C . ARG A 1 83 ? -32.858 -6.184 47.960 1.00 97.88 83 ARG A C 1
ATOM 667 O O . ARG A 1 83 ? -31.914 -5.916 47.216 1.00 97.88 83 ARG A O 1
ATOM 674 N N . ILE A 1 84 ? -33.192 -7.435 48.265 1.00 98.06 84 ILE A N 1
ATOM 675 C CA . ILE A 1 84 ? -32.587 -8.604 47.619 1.00 98.06 84 ILE A CA 1
ATOM 676 C C . ILE A 1 84 ? -33.026 -8.655 46.157 1.00 98.06 84 ILE A C 1
ATOM 678 O O . ILE A 1 84 ? -32.165 -8.815 45.296 1.00 98.06 84 ILE A O 1
ATOM 682 N N . GLU A 1 85 ? -34.309 -8.442 45.870 1.00 97.75 85 GLU A N 1
ATOM 683 C CA . GLU A 1 85 ? -34.836 -8.443 44.504 1.00 97.75 85 GLU A CA 1
ATOM 684 C C . GLU A 1 85 ? -34.165 -7.366 43.633 1.00 97.75 85 GLU A C 1
ATOM 686 O O . GLU A 1 85 ? -33.665 -7.678 42.551 1.00 97.75 85 GLU A O 1
ATOM 691 N N . GLU A 1 86 ? -34.015 -6.136 44.142 1.00 97.88 86 GLU A N 1
ATOM 692 C CA . GLU A 1 86 ? -33.272 -5.063 43.455 1.00 97.88 86 GLU A CA 1
ATOM 693 C C . GLU A 1 86 ? -31.824 -5.464 43.124 1.00 97.88 86 GLU A C 1
ATOM 695 O O . GLU A 1 86 ? -31.311 -5.188 42.035 1.00 97.88 86 GLU A O 1
ATOM 700 N N . LEU A 1 87 ? -31.129 -6.095 44.078 1.00 98.19 87 LEU A N 1
ATOM 701 C CA . LEU A 1 87 ? -29.739 -6.519 43.897 1.00 98.19 87 LEU A CA 1
ATOM 702 C C . LEU A 1 87 ? -29.626 -7.685 42.914 1.00 98.19 87 LEU A C 1
ATOM 704 O O . LEU A 1 87 ? -28.673 -7.732 42.136 1.00 98.19 87 LEU A O 1
ATOM 708 N N . GLU A 1 88 ? -30.581 -8.611 42.928 1.00 97.88 88 GLU A N 1
ATOM 709 C CA . GLU A 1 88 ? -30.650 -9.700 41.959 1.00 97.88 88 GLU A CA 1
ATOM 710 C C . GLU A 1 88 ? -30.909 -9.180 40.547 1.00 97.88 88 GLU A C 1
ATOM 712 O O . GLU A 1 88 ? -30.268 -9.645 39.602 1.00 97.88 88 GLU A O 1
ATOM 717 N N . GLU A 1 89 ? -31.799 -8.202 40.387 1.00 97.81 89 GLU A N 1
ATOM 718 C CA . GLU A 1 89 ? -32.061 -7.581 39.092 1.00 97.81 89 GLU A CA 1
ATOM 719 C C . GLU A 1 89 ? -30.826 -6.827 38.579 1.00 97.81 89 GLU A C 1
ATOM 721 O O . GLU A 1 89 ? -30.384 -7.060 37.449 1.00 97.81 89 GLU A O 1
ATOM 726 N N . ALA A 1 90 ? -30.180 -6.028 39.434 1.00 98.12 90 ALA A N 1
ATOM 727 C CA . ALA A 1 90 ? -28.929 -5.350 39.098 1.00 98.12 90 ALA A CA 1
ATOM 728 C C . ALA A 1 90 ? -27.805 -6.336 38.731 1.00 98.12 90 ALA A C 1
ATOM 730 O O . ALA A 1 90 ? -27.017 -6.079 37.816 1.00 98.12 90 ALA A O 1
ATOM 731 N N . LEU A 1 91 ? -27.726 -7.483 39.414 1.00 98.31 91 LEU A N 1
ATOM 732 C CA . LEU A 1 91 ? -26.745 -8.521 39.112 1.00 98.31 91 LEU A CA 1
ATOM 733 C C . LEU A 1 91 ? -27.036 -9.197 37.768 1.00 98.31 91 LEU A C 1
ATOM 735 O O . LEU A 1 91 ? -26.113 -9.388 36.976 1.00 98.31 91 LEU A O 1
ATOM 739 N N . ARG A 1 92 ? -28.302 -9.529 37.482 1.00 98.50 92 ARG A N 1
ATOM 740 C CA . ARG A 1 92 ? -28.710 -10.093 36.184 1.00 98.50 92 ARG A CA 1
ATOM 741 C C . ARG A 1 92 ? -28.357 -9.147 35.042 1.00 98.50 92 ARG A C 1
ATOM 743 O O . ARG A 1 92 ? -27.837 -9.603 34.025 1.00 98.50 92 ARG A O 1
ATOM 750 N N . GLU A 1 93 ? -28.588 -7.852 35.226 1.00 98.06 93 GLU A N 1
ATOM 751 C CA . GLU A 1 93 ? -28.246 -6.839 34.230 1.00 98.06 93 GLU A CA 1
ATOM 752 C C . GLU A 1 93 ? -26.726 -6.693 34.061 1.00 98.06 93 GLU A C 1
ATOM 754 O O . GLU A 1 93 ? -26.223 -6.716 32.941 1.00 98.06 93 GLU A O 1
ATOM 759 N N . SER A 1 94 ? -25.966 -6.659 35.160 1.00 98.00 94 SER A N 1
ATOM 760 C CA . SER A 1 94 ? -24.495 -6.630 35.127 1.00 98.00 94 SER A CA 1
ATOM 761 C C . SER A 1 94 ? -23.900 -7.826 34.369 1.00 98.00 94 SER A C 1
ATOM 763 O O . SER A 1 94 ? -22.986 -7.672 33.552 1.00 98.00 94 SER A O 1
ATOM 765 N N . VAL A 1 95 ? -24.454 -9.024 34.581 1.00 98.25 95 VAL A N 1
ATOM 766 C CA . VAL A 1 95 ? -24.038 -10.243 33.873 1.00 98.25 95 VAL A CA 1
ATOM 767 C C . VAL A 1 95 ? -24.361 -10.155 32.380 1.00 98.25 95 VAL A C 1
ATOM 769 O O . VAL A 1 95 ? -23.506 -10.493 31.564 1.00 98.25 95 VAL A O 1
ATOM 772 N N . ARG A 1 96 ? -25.549 -9.661 32.004 1.00 98.19 96 ARG A N 1
ATOM 773 C CA . ARG A 1 96 ? -25.921 -9.456 30.592 1.00 98.19 96 ARG A CA 1
ATOM 774 C C . ARG A 1 96 ? -24.998 -8.460 29.900 1.00 98.19 96 ARG A C 1
ATOM 776 O O . ARG A 1 96 ? -24.438 -8.786 28.860 1.00 98.19 96 ARG A O 1
ATOM 783 N N . ILE A 1 97 ? -24.766 -7.299 30.515 1.00 98.00 97 ILE A N 1
ATOM 784 C CA . ILE A 1 97 ? -23.863 -6.268 29.983 1.00 98.00 97 ILE A CA 1
ATOM 785 C C . ILE A 1 97 ? -22.454 -6.833 29.784 1.00 98.00 97 ILE A C 1
ATOM 787 O O . ILE A 1 97 ? -21.802 -6.539 28.782 1.00 98.00 97 ILE A O 1
ATOM 791 N N . THR A 1 98 ? -21.974 -7.647 30.728 1.00 98.06 98 THR A N 1
ATOM 792 C CA . THR A 1 98 ? -20.649 -8.272 30.625 1.00 98.06 98 THR A CA 1
ATOM 793 C C . THR A 1 98 ? -20.590 -9.257 29.460 1.00 98.06 98 THR A C 1
ATOM 795 O O . THR A 1 98 ? -19.664 -9.174 28.659 1.00 98.06 98 THR A O 1
ATOM 798 N N . ALA A 1 99 ? -21.600 -10.118 29.305 1.00 97.69 99 ALA A N 1
ATOM 799 C CA . ALA A 1 99 ? -21.673 -11.061 28.191 1.00 97.69 99 ALA A CA 1
ATOM 800 C C . ALA A 1 99 ? -21.734 -10.348 26.826 1.00 97.69 99 ALA A C 1
ATOM 802 O O . ALA A 1 99 ? -20.979 -10.689 25.915 1.00 97.69 99 ALA A O 1
ATOM 803 N N . ASP A 1 100 ? -22.567 -9.313 26.690 1.00 97.56 100 ASP A N 1
ATOM 804 C CA . ASP A 1 100 ? -22.675 -8.533 25.450 1.00 97.56 100 ASP A CA 1
ATOM 805 C C . ASP A 1 100 ? -21.357 -7.817 25.118 1.00 97.56 100 ASP A C 1
ATOM 807 O O . ASP A 1 100 ? -20.931 -7.763 23.959 1.00 97.56 100 ASP A O 1
ATOM 811 N N . ARG A 1 101 ? -20.669 -7.298 26.143 1.00 98.12 101 ARG A N 1
ATOM 812 C CA . ARG A 1 101 ? -19.354 -6.670 25.991 1.00 98.12 101 ARG A CA 1
ATOM 813 C C . ARG A 1 101 ? -18.289 -7.666 25.545 1.00 98.12 101 ARG A C 1
ATOM 815 O O . ARG A 1 101 ? -17.458 -7.303 24.716 1.00 98.12 101 ARG A O 1
ATOM 822 N N . GLU A 1 102 ? -18.285 -8.880 26.087 1.00 97.56 102 GLU A N 1
ATOM 823 C CA . GLU A 1 102 ? -17.350 -9.935 25.683 1.00 97.56 102 GLU A CA 1
ATOM 824 C C . GLU A 1 102 ? -17.551 -10.309 24.212 1.00 97.56 102 GLU A C 1
ATOM 826 O O . GLU A 1 102 ? -16.590 -10.294 23.445 1.00 97.56 102 GLU A O 1
ATOM 831 N N . VAL A 1 103 ? -18.800 -10.501 23.776 1.00 97.75 103 VAL A N 1
ATOM 832 C CA . VAL A 1 103 ? -19.118 -10.768 22.362 1.00 97.75 103 VAL A CA 1
ATOM 833 C C . VAL A 1 103 ? -18.660 -9.621 21.455 1.00 97.75 103 VAL A C 1
ATOM 835 O O . VAL A 1 103 ? -18.096 -9.858 20.384 1.00 97.75 103 VAL A O 1
ATOM 838 N N . ALA A 1 104 ? -18.870 -8.369 21.870 1.00 97.88 104 ALA A N 1
ATOM 839 C CA . ALA A 1 104 ? -18.418 -7.205 21.111 1.00 97.88 104 ALA A CA 1
ATOM 840 C C . ALA A 1 104 ? -16.882 -7.115 21.029 1.00 97.88 104 ALA A C 1
ATOM 842 O O . ALA A 1 104 ? -16.343 -6.812 19.963 1.00 97.88 104 ALA A O 1
ATOM 843 N N . LEU A 1 105 ? -16.174 -7.409 22.126 1.00 98.19 105 LEU A N 1
ATOM 844 C CA . LEU A 1 105 ? -14.710 -7.460 22.156 1.00 98.19 105 LEU A CA 1
ATOM 845 C C . LEU A 1 105 ? -14.168 -8.574 21.255 1.00 98.19 105 LEU A C 1
ATOM 847 O O . LEU A 1 105 ? -13.223 -8.345 20.499 1.00 98.19 105 LEU A O 1
ATOM 851 N N . ASP A 1 106 ? -14.781 -9.754 21.270 1.00 97.69 106 ASP A N 1
ATOM 852 C CA . ASP A 1 106 ? -14.408 -10.859 20.386 1.00 97.69 106 ASP A CA 1
ATOM 853 C C . ASP A 1 106 ? -14.616 -10.494 18.909 1.00 97.69 106 ASP A C 1
ATOM 855 O O . ASP A 1 106 ? -13.753 -10.755 18.067 1.00 97.69 106 ASP A O 1
ATOM 859 N N . ALA A 1 107 ? -15.713 -9.811 18.577 1.00 97.62 107 ALA A N 1
ATOM 860 C CA . ALA A 1 107 ? -15.941 -9.311 17.224 1.00 97.62 107 ALA A CA 1
ATOM 861 C C . ALA A 1 107 ? -14.890 -8.262 16.807 1.00 97.62 107 ALA A C 1
ATOM 863 O O . ALA A 1 107 ? -14.351 -8.331 15.697 1.00 97.62 107 ALA A O 1
ATOM 864 N N . GLU A 1 108 ? -14.548 -7.315 17.690 1.00 97.50 108 GLU A N 1
ATOM 865 C CA . GLU A 1 108 ? -13.527 -6.298 17.409 1.00 97.50 108 GLU A CA 1
ATOM 866 C C . GLU A 1 108 ? -12.139 -6.930 17.231 1.00 97.50 108 GLU A C 1
ATOM 868 O O . GLU A 1 108 ? -11.413 -6.582 16.297 1.00 97.50 108 GLU A O 1
ATOM 873 N N . THR A 1 109 ? -11.763 -7.886 18.085 1.00 97.62 109 THR A N 1
ATOM 874 C CA . THR A 1 109 ? -10.471 -8.579 17.979 1.00 97.62 109 THR A CA 1
ATOM 875 C C . THR A 1 109 ? -10.371 -9.364 16.673 1.00 97.62 109 THR A C 1
ATOM 877 O O . THR A 1 109 ? -9.370 -9.236 15.966 1.00 97.62 109 THR A O 1
ATOM 880 N N . GLN A 1 110 ? -11.422 -10.084 16.268 1.00 97.75 110 GLN A N 1
ATOM 881 C CA . GLN A 1 110 ? -11.471 -10.737 14.957 1.00 97.75 110 GLN A CA 1
ATOM 882 C C . GLN A 1 110 ? -11.322 -9.721 13.818 1.00 97.75 110 GLN A C 1
ATOM 884 O O . GLN A 1 110 ? -10.512 -9.921 12.909 1.00 97.75 110 GLN A O 1
ATOM 889 N N . GLN A 1 111 ? -12.031 -8.594 13.879 1.00 97.88 111 GLN A N 1
ATOM 890 C CA . GLN A 1 111 ? -11.920 -7.548 12.866 1.00 97.88 111 GLN A CA 1
ATOM 891 C C . GLN A 1 111 ? -10.504 -6.955 12.796 1.00 97.88 111 GLN A C 1
ATOM 893 O O . GLN A 1 111 ? -9.983 -6.766 11.693 1.00 97.88 111 GLN A O 1
ATOM 898 N N . ARG A 1 112 ? -9.846 -6.730 13.941 1.00 97.69 112 ARG A N 1
ATOM 899 C CA . ARG A 1 112 ? -8.438 -6.304 14.006 1.00 97.69 112 ARG A CA 1
ATOM 900 C C . ARG A 1 112 ? -7.511 -7.320 13.352 1.00 97.69 112 ARG A C 1
ATOM 902 O O . ARG A 1 112 ? -6.754 -6.934 12.470 1.00 97.69 112 ARG A O 1
ATOM 909 N N . THR A 1 113 ? -7.639 -8.613 13.665 1.00 98.00 113 THR A N 1
ATOM 910 C CA . THR A 1 113 ? -6.787 -9.644 13.036 1.00 98.00 113 THR A CA 1
ATOM 911 C C . THR A 1 113 ? -6.928 -9.671 11.510 1.00 98.00 113 THR A C 1
ATOM 913 O O . THR A 1 113 ? -5.940 -9.836 10.792 1.00 98.00 113 THR A O 1
ATOM 916 N N . ILE A 1 114 ? -8.137 -9.449 10.980 1.00 98.00 114 ILE A N 1
ATOM 917 C CA . ILE A 1 114 ? -8.376 -9.358 9.532 1.00 98.00 114 ILE A CA 1
ATOM 918 C C . ILE A 1 114 ? -7.692 -8.120 8.939 1.00 98.00 114 ILE A C 1
ATOM 920 O O . ILE A 1 114 ? -7.139 -8.191 7.835 1.00 98.00 114 ILE A O 1
ATOM 924 N N . LEU A 1 115 ? -7.755 -6.980 9.630 1.00 97.38 115 LEU A N 1
ATOM 925 C CA . LEU A 1 115 ? -7.091 -5.751 9.201 1.00 97.38 115 LEU A CA 1
ATOM 926 C C . LEU A 1 115 ? -5.569 -5.906 9.227 1.00 97.38 115 LEU A C 1
ATOM 928 O O . LEU A 1 115 ? -4.937 -5.594 8.221 1.00 97.38 115 LEU A O 1
ATOM 932 N N . ASP A 1 116 ? -5.001 -6.492 10.278 1.00 97.50 116 ASP A N 1
ATOM 933 C CA . ASP A 1 116 ? -3.562 -6.750 10.390 1.00 97.50 116 ASP A CA 1
ATOM 934 C C . ASP A 1 116 ? -3.065 -7.654 9.254 1.00 97.50 116 ASP A C 1
ATOM 936 O O . ASP A 1 116 ? -2.071 -7.359 8.591 1.00 97.50 116 ASP A O 1
ATOM 940 N N . GLN A 1 117 ? -3.816 -8.709 8.917 1.00 97.88 117 GLN A N 1
ATOM 941 C CA . GLN A 1 117 ? -3.504 -9.548 7.755 1.00 97.88 117 GLN A CA 1
ATOM 942 C C . GLN A 1 117 ? -3.572 -8.778 6.428 1.00 97.88 117 GLN A C 1
ATOM 944 O O . GLN A 1 117 ? -2.806 -9.058 5.502 1.00 97.88 117 GLN A O 1
ATOM 949 N N . LYS A 1 118 ? -4.512 -7.834 6.280 1.00 97.88 118 LYS A N 1
ATOM 950 C CA . LYS A 1 118 ? -4.587 -6.977 5.084 1.00 97.88 118 LYS A CA 1
ATOM 951 C C . LYS A 1 118 ? -3.390 -6.034 5.014 1.00 97.88 118 LYS A C 1
ATOM 953 O O . LYS A 1 118 ? -2.819 -5.917 3.932 1.00 97.88 118 LYS A O 1
ATOM 958 N N . VAL A 1 119 ? -3.002 -5.421 6.131 1.00 98.06 119 VAL A N 1
ATOM 959 C CA . VAL A 1 119 ? -1.823 -4.552 6.223 1.00 98.06 119 VAL A CA 1
ATOM 960 C C . VAL A 1 119 ? -0.565 -5.334 5.855 1.00 98.06 119 VAL A C 1
ATOM 962 O O . VAL A 1 119 ? 0.112 -4.944 4.909 1.00 98.06 119 VAL A O 1
ATOM 965 N N . GLY A 1 120 ? -0.337 -6.510 6.448 1.00 97.88 120 GLY A N 1
ATOM 966 C CA . GLY A 1 120 ? 0.827 -7.341 6.119 1.00 97.88 120 GLY A CA 1
ATOM 967 C C . GLY A 1 120 ? 0.897 -7.742 4.637 1.00 97.88 120 GLY A C 1
ATOM 968 O O . GLY A 1 120 ? 1.964 -7.715 4.021 1.00 97.88 120 GLY A O 1
ATOM 969 N N . ARG A 1 121 ? -0.247 -8.039 3.998 1.00 97.38 121 ARG A N 1
ATOM 970 C CA . ARG A 1 121 ? -0.295 -8.291 2.541 1.00 97.38 121 ARG A CA 1
ATOM 971 C C . ARG A 1 121 ? 0.049 -7.049 1.715 1.00 97.38 121 ARG A C 1
ATOM 973 O O . ARG A 1 121 ? 0.691 -7.172 0.669 1.00 97.38 121 ARG A O 1
ATOM 980 N N . LEU A 1 122 ? -0.401 -5.870 2.140 1.00 97.88 122 LEU A N 1
ATOM 981 C CA . LEU A 1 122 ? -0.093 -4.609 1.464 1.00 97.88 122 LEU A CA 1
ATOM 982 C C . LEU A 1 122 ? 1.389 -4.253 1.605 1.00 97.88 122 LEU A C 1
ATOM 984 O O . LEU A 1 122 ? 2.011 -3.906 0.603 1.00 97.88 122 LEU A O 1
ATOM 988 N N . GLU A 1 123 ? 1.968 -4.419 2.791 1.00 97.62 123 GLU A N 1
ATOM 989 C CA . GLU A 1 123 ? 3.398 -4.220 3.050 1.00 97.62 123 GLU A CA 1
ATOM 990 C C . GLU A 1 123 ? 4.257 -5.151 2.191 1.00 97.62 123 GLU A C 1
ATOM 992 O O . GLU A 1 123 ? 5.174 -4.696 1.505 1.00 97.62 123 GLU A O 1
ATOM 997 N N . GLN A 1 124 ? 3.904 -6.440 2.114 1.00 97.50 124 GLN A N 1
ATOM 998 C CA . GLN A 1 124 ? 4.602 -7.393 1.249 1.00 97.50 124 GLN A CA 1
ATOM 999 C C . GLN A 1 124 ? 4.541 -6.977 -0.231 1.00 97.50 124 GLN A C 1
ATOM 1001 O O . GLN A 1 124 ? 5.538 -7.068 -0.957 1.00 97.50 124 GLN A O 1
ATOM 1006 N N . ARG A 1 125 ? 3.382 -6.493 -0.698 1.00 96.50 125 ARG A N 1
ATOM 1007 C CA . ARG A 1 125 ? 3.218 -6.010 -2.077 1.00 96.50 125 ARG A CA 1
ATOM 1008 C C . ARG A 1 125 ? 4.021 -4.737 -2.329 1.00 96.50 125 ARG A C 1
ATOM 1010 O O . ARG A 1 125 ? 4.624 -4.611 -3.395 1.00 96.50 125 ARG A O 1
ATOM 1017 N N . LEU A 1 126 ? 4.060 -3.823 -1.365 1.00 96.06 126 LEU A N 1
ATOM 1018 C CA . LEU A 1 126 ? 4.841 -2.594 -1.442 1.00 96.06 126 LEU A CA 1
ATOM 1019 C C . LEU A 1 126 ? 6.342 -2.900 -1.500 1.00 96.06 126 LEU A C 1
ATOM 1021 O O . LEU A 1 126 ? 7.030 -2.380 -2.379 1.00 96.06 126 LEU A O 1
ATOM 1025 N N . GLN A 1 127 ? 6.829 -3.828 -0.674 1.00 95.38 127 GLN A N 1
ATOM 1026 C CA . GLN A 1 127 ? 8.219 -4.284 -0.713 1.00 95.38 127 GLN A CA 1
ATOM 1027 C C . GLN A 1 127 ? 8.569 -4.947 -2.052 1.00 95.38 127 GLN A C 1
ATOM 1029 O O . GLN A 1 127 ? 9.617 -4.667 -2.635 1.00 95.38 127 GLN A O 1
ATOM 1034 N N . SER A 1 128 ? 7.683 -5.795 -2.585 1.00 95.19 128 SER A N 1
ATOM 1035 C CA . SER A 1 128 ? 7.869 -6.422 -3.900 1.00 95.19 128 SER A CA 1
ATOM 1036 C C . SER A 1 128 ? 7.967 -5.379 -5.021 1.00 95.19 128 SER A C 1
ATOM 1038 O O . SER A 1 128 ? 8.876 -5.442 -5.852 1.00 95.19 128 SER A O 1
ATOM 1040 N N . MET A 1 129 ? 7.087 -4.372 -5.007 1.00 92.56 129 MET A N 1
ATOM 1041 C CA . MET A 1 129 ? 7.114 -3.259 -5.960 1.00 92.56 129 MET A CA 1
ATOM 1042 C C . MET A 1 129 ? 8.387 -2.418 -5.833 1.00 92.56 129 MET A C 1
ATOM 1044 O O . MET A 1 129 ? 8.983 -2.060 -6.851 1.00 92.56 129 MET A O 1
ATOM 1048 N N . HIS A 1 130 ? 8.831 -2.128 -4.608 1.00 90.81 130 HIS A N 1
ATOM 1049 C CA . HIS A 1 130 ? 10.071 -1.397 -4.359 1.00 90.81 130 HIS A CA 1
ATOM 1050 C C . HIS A 1 130 ? 11.289 -2.164 -4.895 1.00 90.81 130 HIS A C 1
ATOM 1052 O O . HIS A 1 130 ? 12.085 -1.608 -5.653 1.00 90.81 130 HIS A O 1
ATOM 1058 N N . ASN A 1 131 ? 11.380 -3.467 -4.612 1.00 88.94 131 ASN A N 1
ATOM 1059 C CA . ASN A 1 131 ? 12.443 -4.333 -5.125 1.00 88.94 131 ASN A CA 1
ATOM 1060 C C . ASN A 1 131 ? 12.431 -4.394 -6.662 1.00 88.94 131 ASN A C 1
ATOM 1062 O O . ASN A 1 131 ? 13.479 -4.274 -7.297 1.00 88.94 131 ASN A O 1
ATOM 1066 N N . ALA A 1 132 ? 11.251 -4.517 -7.279 1.00 87.31 132 ALA A N 1
ATOM 1067 C CA . ALA A 1 132 ? 11.112 -4.508 -8.733 1.00 87.31 132 ALA A CA 1
ATOM 1068 C C . ALA A 1 132 ? 11.537 -3.162 -9.352 1.00 87.31 132 ALA A C 1
ATOM 1070 O O . ALA A 1 132 ? 12.219 -3.148 -10.378 1.00 87.31 132 ALA A O 1
ATOM 1071 N N . 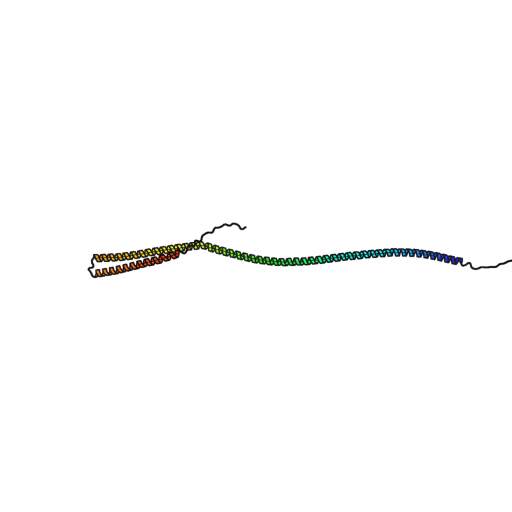LYS A 1 133 ? 11.178 -2.029 -8.730 1.00 85.25 133 LYS A N 1
ATOM 1072 C CA . LYS A 1 133 ? 11.613 -0.689 -9.16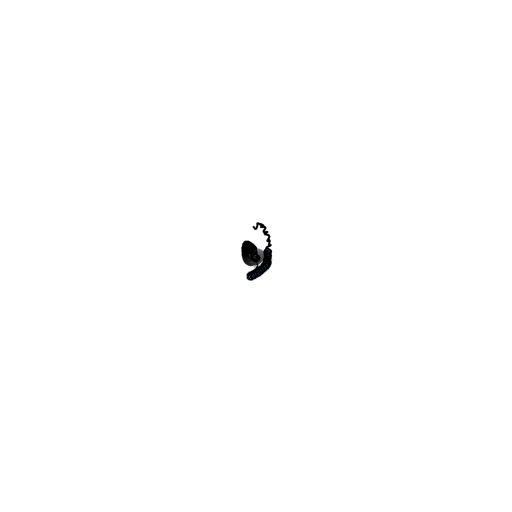2 1.00 85.25 133 LYS A CA 1
ATOM 1073 C C . LYS A 1 133 ? 13.128 -0.524 -9.022 1.00 85.25 133 LYS A C 1
ATOM 1075 O O . LYS A 1 133 ? 13.758 -0.030 -9.952 1.00 85.25 133 LYS A O 1
ATOM 1080 N N . SER A 1 134 ? 13.708 -0.975 -7.912 1.00 80.44 134 SER A N 1
ATOM 1081 C CA . SER A 1 134 ? 15.155 -0.944 -7.668 1.00 80.44 134 SER A CA 1
ATOM 1082 C C . SER A 1 134 ? 15.924 -1.771 -8.705 1.00 80.44 134 SER A C 1
ATOM 1084 O O . SER A 1 134 ? 16.866 -1.273 -9.319 1.00 80.44 134 SER A O 1
ATOM 1086 N N . LEU A 1 135 ? 15.462 -2.991 -9.011 1.00 77.81 135 LEU A N 1
ATOM 1087 C CA . LEU A 1 135 ? 16.050 -3.834 -10.058 1.00 77.81 135 LEU A CA 1
ATOM 1088 C C . LEU A 1 135 ? 15.975 -3.185 -11.446 1.00 77.81 135 LEU A C 1
ATOM 1090 O O . LEU A 1 135 ? 16.963 -3.213 -12.181 1.00 77.81 135 LEU A O 1
ATOM 1094 N N . LYS A 1 136 ? 14.834 -2.573 -11.794 1.00 79.50 136 LYS A N 1
ATOM 1095 C CA . LYS A 1 136 ? 14.688 -1.813 -13.046 1.00 79.50 136 LYS A CA 1
ATOM 1096 C C . LYS A 1 136 ? 15.645 -0.620 -13.082 1.00 79.50 136 LYS A C 1
ATOM 1098 O O . LYS A 1 136 ? 16.379 -0.474 -14.050 1.00 79.50 136 LYS A O 1
ATOM 1103 N N . CYS A 1 137 ? 15.711 0.171 -12.011 1.00 78.75 137 CYS A N 1
ATOM 1104 C CA . CYS A 1 137 ? 16.619 1.316 -11.900 1.00 78.75 137 CYS A CA 1
ATOM 1105 C C . CYS A 1 137 ? 18.096 0.902 -12.025 1.00 78.75 137 CYS A C 1
ATOM 1107 O O . CYS A 1 137 ? 18.858 1.520 -12.769 1.00 78.75 137 CYS A O 1
ATOM 1109 N N . ARG A 1 138 ? 18.487 -0.217 -11.396 1.00 81.75 138 ARG A N 1
ATOM 1110 C CA . ARG A 1 138 ? 19.836 -0.790 -11.518 1.00 81.75 138 ARG A CA 1
ATOM 1111 C C . ARG A 1 138 ? 20.198 -1.128 -12.966 1.00 81.75 138 ARG A C 1
ATOM 1113 O O . ARG A 1 138 ? 21.363 -1.009 -13.330 1.00 81.75 138 ARG A O 1
ATOM 1120 N N . GLN A 1 139 ? 19.227 -1.532 -13.787 1.00 85.31 139 GLN A N 1
ATOM 1121 C CA . GLN A 1 139 ? 19.425 -1.808 -15.215 1.00 85.31 139 GLN A CA 1
ATOM 1122 C C . GLN A 1 139 ? 19.357 -0.540 -16.086 1.00 85.31 139 GLN A C 1
ATOM 1124 O O . GLN A 1 139 ? 19.942 -0.523 -17.167 1.00 85.31 139 GLN A O 1
ATOM 1129 N N . CYS A 1 140 ? 18.716 0.541 -15.628 1.00 83.44 140 CYS A N 1
ATOM 1130 C CA . CYS A 1 140 ? 18.613 1.793 -16.384 1.00 83.44 140 CYS A CA 1
ATOM 1131 C C . CYS A 1 140 ? 19.985 2.397 -16.703 1.00 83.44 140 CYS A C 1
ATOM 1133 O O . CYS A 1 140 ? 20.246 2.727 -17.855 1.00 83.44 140 CYS A O 1
ATOM 1135 N N . ARG A 1 141 ? 20.882 2.513 -15.713 1.00 84.50 141 ARG A N 1
ATOM 1136 C CA . ARG A 1 141 ? 22.226 3.083 -15.923 1.00 84.50 141 ARG A CA 1
ATOM 1137 C C . ARG A 1 141 ? 23.068 2.295 -16.943 1.00 84.50 141 ARG A C 1
ATOM 1139 O O . ARG A 1 141 ? 23.543 2.928 -17.884 1.00 84.50 141 ARG A O 1
ATOM 1146 N N . PRO A 1 142 ? 23.259 0.964 -16.824 1.00 89.06 142 PRO A N 1
ATOM 1147 C CA . PRO A 1 142 ? 24.019 0.206 -17.816 1.00 89.06 142 PRO A CA 1
ATOM 1148 C C . PRO A 1 142 ? 23.350 0.202 -19.198 1.00 89.06 142 PRO A C 1
ATOM 1150 O O . PRO A 1 142 ? 24.056 0.336 -20.193 1.00 89.06 142 PRO A O 1
ATOM 1153 N N . ASN A 1 143 ? 22.015 0.139 -19.287 1.00 88.88 143 ASN A N 1
ATOM 1154 C CA . ASN A 1 143 ? 21.320 0.229 -20.577 1.00 88.88 143 ASN A CA 1
ATOM 1155 C C . ASN A 1 143 ? 21.475 1.613 -21.227 1.00 88.88 143 ASN A C 1
ATOM 1157 O O . ASN A 1 143 ? 21.703 1.688 -22.430 1.00 88.88 143 ASN A O 1
ATOM 1161 N N . ARG A 1 144 ? 21.417 2.701 -20.444 1.00 86.81 144 ARG A N 1
ATOM 1162 C CA . ARG A 1 144 ? 21.653 4.072 -20.928 1.00 86.81 144 ARG A CA 1
ATOM 1163 C C . ARG A 1 144 ? 23.075 4.242 -21.457 1.00 86.81 144 ARG A C 1
ATOM 1165 O O . ARG A 1 144 ? 23.257 4.778 -22.542 1.00 86.81 144 ARG A O 1
ATOM 1172 N N . LEU A 1 145 ? 24.071 3.739 -20.725 1.00 91.12 145 LEU A N 1
ATOM 1173 C CA . LEU A 1 145 ? 25.466 3.755 -21.179 1.00 91.12 145 LEU A CA 1
ATOM 1174 C C . LEU A 1 145 ? 25.646 2.945 -22.467 1.00 91.12 145 LEU A C 1
ATOM 1176 O O . LEU A 1 145 ? 26.329 3.393 -23.382 1.00 91.12 145 LEU A O 1
ATOM 1180 N N . ARG A 1 146 ? 24.997 1.779 -22.573 1.00 92.94 146 ARG A N 1
ATOM 1181 C CA . ARG A 1 146 ? 25.057 0.958 -23.785 1.00 92.94 146 ARG A CA 1
ATOM 1182 C C . ARG A 1 146 ? 24.389 1.634 -24.982 1.00 92.94 146 ARG A C 1
ATOM 1184 O O . ARG A 1 146 ? 24.902 1.5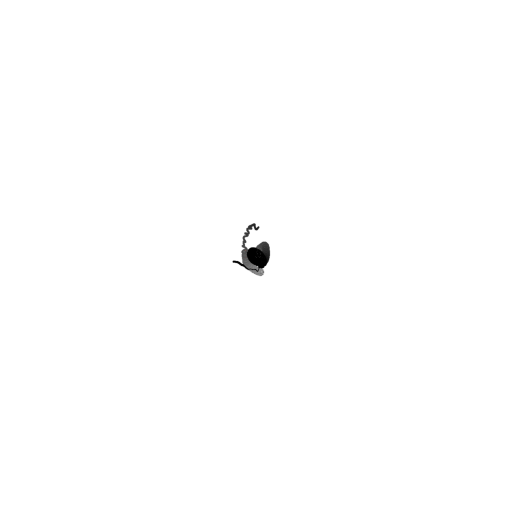23 -26.091 1.00 92.94 146 ARG A O 1
ATOM 1191 N N . LEU A 1 147 ? 23.270 2.325 -24.769 1.00 92.00 147 LEU A N 1
ATOM 1192 C CA . LEU A 1 147 ? 22.611 3.125 -25.802 1.00 92.00 147 LEU A CA 1
ATOM 1193 C C . LEU A 1 147 ? 23.552 4.226 -26.309 1.00 92.00 147 LEU A C 1
ATOM 1195 O O . LEU A 1 147 ? 23.782 4.311 -27.511 1.00 92.00 147 LEU A O 1
ATOM 1199 N N . GLN A 1 148 ? 24.161 4.981 -25.393 1.00 90.69 148 GLN A N 1
ATOM 1200 C CA . GLN A 1 148 ? 25.119 6.039 -25.717 1.00 90.69 148 GLN A CA 1
ATOM 1201 C C . GLN A 1 148 ? 26.334 5.500 -26.491 1.00 90.69 148 GLN A C 1
ATOM 1203 O O . GLN A 1 148 ? 26.776 6.104 -27.467 1.00 90.69 148 GLN A O 1
ATOM 1208 N N . GLU A 1 149 ? 26.860 4.337 -26.098 1.00 94.56 149 GLU A N 1
ATOM 1209 C CA . GLU A 1 149 ? 27.951 3.664 -26.811 1.00 94.56 149 GLU A CA 1
ATOM 1210 C C . GLU A 1 149 ? 27.538 3.277 -28.242 1.00 94.56 149 GLU A C 1
ATOM 1212 O O . GLU A 1 149 ? 28.298 3.489 -29.187 1.00 94.56 149 GLU A O 1
ATOM 1217 N N . LEU A 1 150 ? 26.323 2.746 -28.423 1.00 95.38 150 LEU A N 1
ATOM 1218 C CA . LEU A 1 150 ? 25.794 2.388 -29.742 1.00 95.38 150 LEU A CA 1
ATOM 1219 C C . LEU A 1 150 ? 25.535 3.619 -30.619 1.00 95.38 150 LEU A C 1
ATOM 1221 O O . LEU A 1 150 ? 25.847 3.574 -31.806 1.00 95.38 150 LEU A O 1
ATOM 1225 N N . GLN A 1 151 ? 25.018 4.709 -30.051 1.00 91.12 151 GLN A N 1
ATOM 1226 C CA . GLN A 1 151 ? 24.818 5.980 -30.754 1.00 91.12 151 GLN A CA 1
ATOM 1227 C C . GLN A 1 151 ? 26.151 6.584 -31.203 1.00 91.12 151 GLN A C 1
ATOM 1229 O O . GLN A 1 151 ? 26.307 6.940 -32.371 1.00 91.12 151 GLN A O 1
ATOM 1234 N N . SER A 1 152 ? 27.143 6.621 -30.309 1.00 90.56 152 SER A N 1
ATOM 1235 C CA . SER A 1 152 ? 28.502 7.072 -30.630 1.00 90.56 152 SER A CA 1
ATOM 1236 C C . SER A 1 152 ? 29.121 6.229 -31.748 1.00 90.56 152 SER A C 1
ATOM 1238 O O . SER A 1 152 ? 29.620 6.763 -32.740 1.00 90.56 152 SER A O 1
ATOM 1240 N N . ARG A 1 153 ? 28.999 4.897 -31.659 1.00 94.62 153 ARG A N 1
ATOM 1241 C CA . ARG A 1 153 ? 29.498 3.983 -32.692 1.00 94.62 153 ARG A CA 1
ATOM 1242 C C . ARG A 1 153 ? 28.777 4.150 -34.029 1.00 94.62 153 ARG A C 1
ATOM 1244 O O . ARG A 1 153 ? 29.419 4.060 -35.071 1.00 94.62 153 ARG A O 1
ATOM 1251 N N . LEU A 1 154 ? 27.464 4.376 -34.020 1.00 92.31 154 LEU A N 1
ATOM 1252 C CA . LEU A 1 154 ? 26.701 4.646 -35.236 1.00 92.31 154 LEU A CA 1
ATOM 1253 C C . LEU A 1 154 ? 27.183 5.941 -35.896 1.00 92.31 154 LEU A C 1
ATOM 1255 O O . LEU A 1 154 ? 27.475 5.931 -37.087 1.00 92.31 154 LEU A O 1
ATOM 1259 N N . SER A 1 155 ? 27.340 7.016 -35.120 1.00 88.75 155 SER A N 1
ATOM 1260 C CA . SER A 1 155 ? 27.875 8.293 -35.606 1.00 88.75 155 SER A CA 1
ATOM 1261 C C . SER A 1 155 ? 29.273 8.132 -36.218 1.00 88.75 155 SER A C 1
ATOM 1263 O O . SER A 1 155 ? 29.532 8.603 -37.328 1.00 88.75 155 SER A O 1
ATOM 1265 N N . GLN A 1 156 ? 30.152 7.365 -35.560 1.00 90.81 156 GLN A N 1
ATOM 1266 C CA . GLN A 1 156 ? 31.471 7.036 -36.097 1.00 90.81 156 GLN A CA 1
ATOM 1267 C C . GLN A 1 156 ? 31.374 6.292 -37.439 1.00 90.81 156 GLN A C 1
ATOM 1269 O O . GLN A 1 156 ? 31.992 6.720 -38.412 1.00 90.81 156 GLN A O 1
ATOM 1274 N N . LEU A 1 157 ? 30.572 5.224 -37.523 1.00 93.31 157 LEU A N 1
ATOM 1275 C CA . LEU A 1 157 ? 30.402 4.439 -38.753 1.00 93.31 157 LEU A CA 1
ATOM 1276 C C . LEU A 1 157 ? 29.798 5.263 -39.898 1.00 93.31 157 LEU A C 1
ATOM 1278 O O . LEU A 1 157 ? 30.178 5.077 -41.054 1.00 93.31 157 LEU A O 1
ATOM 1282 N N . LEU A 1 158 ? 28.876 6.181 -39.598 1.00 88.81 158 LEU A N 1
ATOM 1283 C CA . LEU A 1 158 ? 28.319 7.106 -40.586 1.00 88.81 158 LEU A CA 1
ATOM 1284 C C . LEU A 1 158 ? 29.393 8.070 -41.110 1.00 88.81 158 LEU A C 1
ATOM 1286 O O . LEU A 1 158 ? 29.502 8.268 -42.323 1.00 88.81 158 LEU A O 1
ATOM 1290 N N . SER A 1 159 ? 30.242 8.607 -40.228 1.00 88.81 159 SER A N 1
ATOM 1291 C CA . SER A 1 159 ? 31.366 9.459 -40.632 1.00 88.81 159 SER A CA 1
ATOM 1292 C C . SER A 1 159 ? 32.417 8.697 -41.448 1.00 88.81 159 SER A C 1
ATOM 1294 O O . SER A 1 159 ? 32.880 9.210 -42.467 1.00 88.81 159 SER A O 1
ATOM 1296 N N . GLU A 1 160 ? 32.769 7.472 -41.049 1.00 93.06 160 GLU A N 1
ATOM 1297 C CA . GLU A 1 160 ? 33.692 6.597 -41.788 1.00 93.06 160 GLU A CA 1
ATOM 1298 C C . GLU A 1 160 ? 33.143 6.262 -43.179 1.00 93.06 160 GLU A C 1
ATOM 1300 O O . GLU A 1 160 ? 33.833 6.431 -44.183 1.00 93.06 160 GLU A O 1
ATOM 1305 N N . ARG A 1 161 ? 31.864 5.872 -43.265 1.00 91.75 161 ARG A N 1
ATOM 1306 C CA . ARG A 1 161 ? 31.184 5.611 -44.541 1.00 91.75 161 ARG A CA 1
ATOM 1307 C C . ARG A 1 161 ? 31.241 6.825 -45.465 1.00 91.75 161 ARG A C 1
ATOM 1309 O O . ARG A 1 161 ? 31.498 6.667 -46.657 1.00 91.75 161 ARG A O 1
ATOM 1316 N N . ARG A 1 162 ? 31.025 8.030 -44.929 1.00 88.19 162 ARG A N 1
ATOM 1317 C CA . ARG A 1 162 ? 31.155 9.278 -45.689 1.00 88.19 162 ARG A CA 1
ATOM 1318 C C . ARG A 1 162 ? 32.587 9.483 -46.180 1.00 88.19 162 ARG A C 1
ATOM 1320 O O . ARG A 1 162 ? 32.759 9.820 -47.349 1.00 88.19 162 ARG A O 1
ATOM 1327 N N . GLY A 1 163 ? 33.590 9.273 -45.329 1.00 90.44 163 GLY A N 1
ATOM 1328 C CA . GLY A 1 163 ? 35.002 9.351 -45.716 1.00 90.44 163 GLY A CA 1
ATOM 1329 C C . GLY A 1 163 ? 35.324 8.420 -46.886 1.00 90.44 163 GLY A C 1
ATOM 1330 O O . GLY A 1 163 ? 35.781 8.877 -47.930 1.00 90.44 163 GLY A O 1
ATOM 1331 N N . HIS A 1 164 ? 34.942 7.146 -46.776 1.00 93.25 164 HIS A N 1
ATOM 1332 C CA . HIS A 1 164 ? 35.151 6.164 -47.844 1.00 93.25 164 HIS A CA 1
ATOM 1333 C C . HIS A 1 164 ? 34.442 6.544 -49.153 1.00 93.25 164 HIS A C 1
ATOM 1335 O O . HIS A 1 164 ? 34.966 6.292 -50.236 1.00 93.25 164 HIS A O 1
ATOM 1341 N N . LEU A 1 165 ? 33.252 7.153 -49.091 1.00 91.88 165 LEU A N 1
ATOM 1342 C CA . LEU A 1 165 ? 32.565 7.635 -50.293 1.00 91.88 165 LEU A CA 1
ATOM 1343 C C . LEU A 1 165 ? 33.330 8.774 -50.976 1.00 91.88 165 LEU A C 1
ATOM 1345 O O . LEU A 1 165 ? 33.431 8.763 -52.202 1.00 91.88 165 LEU A O 1
ATOM 1349 N N . HIS A 1 166 ? 33.889 9.719 -50.214 1.00 90.56 166 HIS A N 1
ATOM 1350 C CA . HIS A 1 166 ? 34.728 10.785 -50.772 1.00 90.56 166 HIS A CA 1
ATOM 1351 C C . HIS A 1 166 ? 35.957 10.203 -51.476 1.00 90.56 166 HIS A C 1
ATOM 1353 O O . HIS A 1 166 ? 36.170 10.497 -52.651 1.00 90.56 166 HIS A O 1
ATOM 1359 N N . GLU A 1 167 ? 36.683 9.307 -50.804 1.00 94.19 167 GLU A N 1
ATOM 1360 C CA . GLU A 1 167 ? 37.867 8.639 -51.357 1.00 94.19 167 GLU A CA 1
ATOM 1361 C C . GLU A 1 167 ? 37.539 7.855 -52.636 1.00 94.19 167 GLU A C 1
ATOM 1363 O O . GLU A 1 167 ? 38.242 7.960 -53.639 1.00 94.19 167 GLU A O 1
ATOM 1368 N N . LEU A 1 168 ? 36.432 7.102 -52.651 1.00 94.38 168 LEU A N 1
ATOM 1369 C CA . LEU A 1 168 ? 35.981 6.372 -53.841 1.00 94.38 168 LEU A CA 1
ATOM 1370 C C . LEU A 1 168 ? 35.657 7.304 -55.012 1.00 94.38 168 LEU A C 1
ATOM 1372 O O . LEU A 1 168 ? 35.934 6.971 -56.169 1.00 94.38 168 LEU A O 1
ATOM 1376 N N . PHE A 1 169 ? 35.039 8.452 -54.736 1.00 92.62 169 PHE A N 1
ATOM 1377 C CA . PHE A 1 169 ? 34.745 9.436 -55.766 1.00 92.62 169 PHE A CA 1
ATOM 1378 C C . PHE A 1 169 ? 36.018 10.099 -56.303 1.00 92.62 169 PHE A C 1
ATOM 1380 O O . PHE A 1 169 ? 36.106 10.260 -57.520 1.00 92.62 169 PHE A O 1
ATOM 1387 N N . ASP A 1 170 ? 36.979 10.424 -55.436 1.00 93.25 170 ASP A N 1
ATOM 1388 C CA . ASP A 1 170 ? 38.268 11.016 -55.816 1.00 93.25 170 ASP A CA 1
ATOM 1389 C C . ASP A 1 170 ? 39.077 10.035 -56.677 1.00 93.25 170 ASP A C 1
ATOM 1391 O O . ASP A 1 170 ? 39.435 10.364 -57.806 1.00 93.25 170 ASP A O 1
ATOM 1395 N N . MET A 1 171 ? 39.223 8.777 -56.241 1.00 96.31 171 MET A N 1
ATOM 1396 C CA . MET A 1 171 ? 39.905 7.735 -57.026 1.00 96.31 171 MET A CA 1
ATOM 1397 C C . MET A 1 171 ? 39.269 7.533 -58.407 1.00 96.31 171 MET A C 1
ATOM 1399 O O . MET A 1 171 ? 39.959 7.324 -59.407 1.00 96.31 171 MET A O 1
ATOM 1403 N N . LYS A 1 172 ? 37.934 7.588 -58.496 1.00 95.38 172 LYS A N 1
ATOM 1404 C CA . LYS A 1 172 ? 37.237 7.446 -59.780 1.00 95.38 172 LYS A CA 1
ATOM 1405 C C . LYS A 1 172 ? 37.428 8.666 -60.685 1.00 95.38 172 LYS A C 1
ATOM 1407 O O . LYS A 1 172 ? 37.490 8.496 -61.902 1.00 95.38 172 LYS A O 1
ATOM 1412 N N . GLN A 1 173 ? 37.499 9.864 -60.113 1.00 95.56 173 GLN A N 1
ATOM 1413 C CA . GLN A 1 173 ? 37.832 11.086 -60.838 1.00 95.56 173 GLN A CA 1
ATOM 1414 C C . GLN A 1 173 ? 39.266 11.018 -61.376 1.00 95.56 173 GLN A C 1
ATOM 1416 O O . GLN A 1 173 ? 39.456 11.163 -62.582 1.00 95.56 173 GLN A O 1
ATOM 1421 N N . GLU A 1 174 ? 40.242 10.692 -60.530 1.00 95.94 174 GLU A N 1
ATOM 1422 C CA . GLU A 1 174 ? 41.649 10.557 -60.922 1.00 95.94 174 GLU A CA 1
ATOM 1423 C C . GLU A 1 174 ? 41.836 9.520 -62.038 1.00 95.94 174 GLU A C 1
ATOM 1425 O O . GLU A 1 174 ? 42.530 9.775 -63.021 1.00 95.94 174 GLU A O 1
ATOM 1430 N N . ALA A 1 175 ? 41.161 8.368 -61.950 1.00 97.19 175 ALA A N 1
ATOM 1431 C CA . ALA A 1 175 ? 41.217 7.345 -62.993 1.00 97.19 175 ALA A CA 1
ATOM 1432 C C . ALA A 1 175 ? 40.646 7.828 -64.342 1.00 97.19 175 ALA A C 1
ATOM 1434 O O . ALA A 1 175 ? 41.189 7.496 -65.398 1.00 97.19 175 ALA A O 1
ATOM 1435 N N . LEU A 1 176 ? 39.559 8.612 -64.330 1.00 96.56 176 LEU A N 1
ATOM 1436 C CA . LEU A 1 176 ? 38.982 9.187 -65.551 1.00 96.56 176 LEU A CA 1
ATOM 1437 C C . LEU A 1 176 ? 39.879 10.282 -66.137 1.00 96.56 176 LEU A C 1
ATOM 1439 O O . LEU A 1 176 ? 40.072 10.314 -67.352 1.00 96.56 176 LEU A O 1
ATOM 1443 N N . GLU A 1 177 ? 40.451 11.145 -65.299 1.00 96.62 177 GLU A N 1
ATOM 1444 C CA . GLU A 1 177 ? 41.399 12.182 -65.716 1.00 96.62 177 GLU A CA 1
ATOM 1445 C C . GLU A 1 177 ? 42.671 11.573 -66.314 1.00 96.62 177 GLU A C 1
ATOM 1447 O O . GLU A 1 177 ? 43.104 11.989 -67.390 1.00 96.62 177 GLU A O 1
ATOM 1452 N N . ALA A 1 178 ? 43.220 10.529 -65.685 1.00 97.81 178 ALA A N 1
ATOM 1453 C CA . ALA A 1 178 ? 44.365 9.788 -66.203 1.00 97.81 178 ALA A CA 1
ATOM 1454 C C . ALA A 1 178 ? 44.058 9.145 -67.564 1.00 97.81 178 ALA A C 1
ATOM 1456 O O . ALA A 1 178 ? 44.855 9.268 -68.494 1.00 97.81 178 ALA A O 1
ATOM 1457 N N . ALA A 1 179 ? 42.883 8.525 -67.720 1.00 97.31 179 ALA A N 1
ATOM 1458 C CA . ALA A 1 179 ? 42.465 7.943 -68.993 1.00 97.31 179 ALA A CA 1
ATOM 1459 C C . ALA A 1 179 ? 42.284 9.006 -70.093 1.00 97.31 179 ALA A C 1
ATOM 1461 O O . ALA A 1 179 ? 42.669 8.766 -71.235 1.00 97.31 179 ALA A O 1
ATOM 1462 N N . ILE A 1 180 ? 41.727 10.184 -69.775 1.00 96.06 180 ILE A N 1
ATOM 1463 C CA . ILE A 1 180 ? 41.614 11.307 -70.726 1.00 96.06 180 ILE A CA 1
ATOM 1464 C C . ILE A 1 180 ? 43.005 11.801 -71.127 1.00 96.06 180 ILE A C 1
ATOM 1466 O O . ILE A 1 180 ? 43.275 11.935 -72.319 1.00 96.06 180 ILE A O 1
ATOM 1470 N N . SER A 1 181 ? 43.888 12.009 -70.148 1.00 96.94 181 SER A N 1
ATOM 1471 C CA . SER A 1 181 ? 45.276 12.427 -70.366 1.00 96.94 181 SER A CA 1
ATOM 1472 C C . SER A 1 181 ? 46.037 11.436 -71.255 1.00 96.94 181 SER A C 1
ATOM 1474 O O . SER A 1 181 ? 46.749 11.841 -72.172 1.00 96.94 181 SER A O 1
ATOM 1476 N N . GLU A 1 182 ? 45.816 10.128 -71.074 1.00 96.81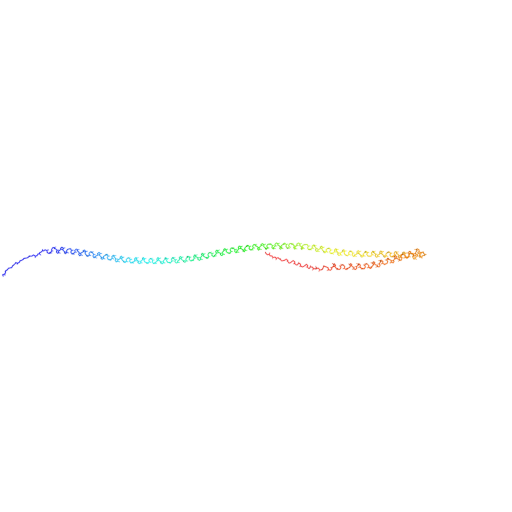 182 GLU A N 1
ATOM 1477 C CA . GLU A 1 182 ? 46.379 9.092 -71.946 1.00 96.81 182 GLU A CA 1
ATOM 1478 C C . GLU A 1 182 ? 45.886 9.237 -73.397 1.00 96.81 182 GLU A C 1
ATOM 1480 O O . GLU A 1 182 ? 46.689 9.161 -74.332 1.00 96.81 182 GLU A O 1
ATOM 1485 N N . ARG A 1 183 ? 44.584 9.489 -73.613 1.00 96.56 183 ARG A N 1
ATOM 1486 C CA . ARG A 1 183 ? 44.042 9.722 -74.967 1.00 96.56 183 ARG A CA 1
ATOM 1487 C C . ARG A 1 183 ? 44.572 11.012 -75.585 1.00 96.56 183 ARG A C 1
ATOM 1489 O O . ARG A 1 183 ? 44.873 11.016 -76.776 1.00 96.56 183 ARG A O 1
ATOM 1496 N N . ASP A 1 184 ? 44.733 12.069 -74.794 1.00 96.25 184 ASP A N 1
ATOM 1497 C CA . ASP A 1 184 ? 45.314 13.338 -75.243 1.00 96.25 184 ASP A CA 1
ATOM 1498 C C . ASP A 1 184 ? 46.783 13.170 -75.651 1.00 96.25 184 ASP A C 1
ATOM 1500 O O . ASP A 1 184 ? 47.189 13.652 -76.709 1.00 96.25 184 ASP A O 1
ATOM 1504 N N . ALA A 1 185 ? 47.567 12.405 -74.886 1.00 96.25 185 ALA A N 1
ATOM 1505 C CA . ALA A 1 185 ? 48.940 12.063 -75.246 1.00 96.25 185 ALA A CA 1
ATOM 1506 C C . ALA A 1 185 ? 49.008 11.235 -76.543 1.00 96.25 185 ALA A C 1
ATOM 1508 O O . ALA A 1 185 ? 49.833 11.514 -77.415 1.00 96.25 185 ALA A O 1
ATOM 1509 N N . GLN A 1 186 ? 48.122 10.244 -76.708 1.00 95.31 186 GLN A N 1
ATOM 1510 C CA . GLN A 1 186 ? 48.040 9.433 -77.931 1.00 95.31 186 GLN A CA 1
ATOM 1511 C C . GLN A 1 186 ? 47.663 10.274 -79.160 1.00 95.31 186 GLN A C 1
ATOM 1513 O O . GLN A 1 186 ? 48.266 10.106 -80.223 1.00 95.31 186 GLN A O 1
ATOM 1518 N N . LEU A 1 187 ? 46.713 11.204 -79.019 1.00 93.69 187 LEU A N 1
ATOM 1519 C CA . LEU A 1 187 ? 46.360 12.158 -80.072 1.00 93.69 187 LEU A CA 1
ATOM 1520 C C . LEU A 1 187 ? 47.537 13.077 -80.413 1.00 93.69 187 LEU A C 1
ATOM 1522 O O . LEU A 1 187 ? 47.884 13.187 -81.587 1.00 93.69 187 LEU A O 1
ATOM 1526 N N . GLY A 1 188 ? 48.207 13.652 -79.411 1.00 93.25 188 GLY A N 1
ATOM 1527 C CA . GLY A 1 188 ? 49.382 14.501 -79.622 1.00 93.25 188 GLY A CA 1
ATOM 1528 C C . GLY A 1 188 ? 50.515 13.778 -80.361 1.00 93.25 188 GLY A C 1
ATOM 1529 O O . GLY A 1 188 ? 51.129 14.337 -81.269 1.00 93.25 188 GLY A O 1
ATOM 1530 N N . LEU A 1 189 ? 50.756 12.498 -80.056 1.00 92.88 189 LEU A N 1
ATOM 1531 C CA . LEU A 1 189 ? 51.729 11.675 -80.787 1.00 92.88 189 LEU A CA 1
ATOM 1532 C C . LEU A 1 189 ? 51.331 11.455 -82.259 1.00 92.88 189 LEU A C 1
ATOM 1534 O O . LEU A 1 189 ? 52.187 11.500 -83.150 1.00 92.88 189 LEU A O 1
ATOM 1538 N N . LEU A 1 190 ? 50.044 11.231 -82.544 1.00 90.50 190 LEU A N 1
ATOM 1539 C CA . LEU A 1 190 ? 49.541 11.110 -83.919 1.00 90.50 190 LEU A CA 1
ATOM 1540 C C . LEU A 1 190 ? 49.617 12.437 -84.688 1.00 90.50 190 LEU A C 1
ATOM 1542 O O . LEU A 1 190 ? 49.928 12.441 -85.879 1.00 90.50 190 LEU A O 1
ATOM 1546 N N . GLU A 1 191 ? 49.386 13.562 -84.013 1.00 88.56 191 GLU A N 1
ATOM 1547 C CA . GLU A 1 191 ? 49.500 14.901 -84.595 1.00 88.56 191 GLU A CA 1
ATOM 1548 C C . GLU A 1 191 ? 50.948 15.226 -84.981 1.00 88.56 191 GLU A C 1
ATOM 1550 O O . GLU A 1 191 ? 51.196 15.686 -86.097 1.00 88.56 191 GLU A O 1
ATOM 1555 N N . VAL A 1 192 ? 51.916 14.899 -84.117 1.00 88.88 192 VAL A N 1
ATOM 1556 C CA . VAL A 1 192 ? 53.351 15.103 -84.388 1.00 88.88 192 VAL A CA 1
ATOM 1557 C C . VAL A 1 192 ? 53.876 14.159 -85.478 1.00 88.88 192 VAL A C 1
ATOM 1559 O O . VAL A 1 192 ? 54.665 14.574 -86.326 1.00 88.88 192 VAL A O 1
ATOM 1562 N N . SER A 1 193 ? 53.440 12.894 -85.495 1.00 86.44 193 SER A N 1
ATOM 1563 C CA . SER A 1 193 ? 53.855 11.921 -86.526 1.00 86.44 193 SER A CA 1
ATOM 1564 C C . SER A 1 193 ? 53.219 12.173 -87.903 1.00 86.44 193 SER A C 1
ATOM 1566 O O . SER A 1 193 ? 53.738 11.710 -88.925 1.00 86.44 193 SER A O 1
ATOM 1568 N N . GLY A 1 194 ? 52.153 12.974 -87.948 1.00 79.31 194 GLY A N 1
ATOM 1569 C CA . GLY A 1 194 ? 51.471 13.405 -89.158 1.00 79.31 194 GLY A CA 1
ATOM 1570 C C . GLY A 1 194 ? 50.438 12.391 -89.648 1.00 79.31 194 GLY A C 1
ATOM 1571 O O . GLY A 1 194 ? 50.749 11.255 -90.014 1.00 79.31 194 GLY A O 1
ATOM 1572 N N . ILE A 1 195 ? 49.189 12.837 -89.759 1.00 79.88 195 ILE A N 1
ATOM 1573 C CA . ILE A 1 195 ? 48.068 12.021 -90.238 1.00 79.88 195 ILE A CA 1
ATOM 1574 C C . ILE A 1 195 ? 48.093 11.979 -91.771 1.00 79.88 195 ILE A C 1
ATOM 1576 O O . ILE A 1 195 ? 47.419 12.745 -92.453 1.00 79.88 195 ILE A O 1
ATOM 1580 N N . LYS A 1 196 ? 48.935 11.105 -92.326 1.00 82.75 196 LYS A N 1
ATOM 1581 C CA . LYS A 1 196 ? 49.134 10.976 -93.784 1.00 82.75 196 LYS A CA 1
ATOM 1582 C C . LYS A 1 196 ? 48.514 9.711 -94.380 1.00 82.75 196 LYS A C 1
ATOM 1584 O O . LYS A 1 196 ? 48.456 9.575 -95.596 1.00 82.75 196 LYS A O 1
ATOM 1589 N N . THR A 1 197 ? 48.067 8.773 -93.541 1.00 86.50 197 THR A N 1
ATOM 1590 C CA . THR A 1 197 ? 47.462 7.504 -93.976 1.00 86.50 197 THR A CA 1
ATOM 1591 C C . THR A 1 197 ? 46.016 7.405 -93.505 1.00 86.50 197 THR A C 1
ATOM 1593 O O . THR A 1 197 ? 45.691 7.874 -92.415 1.00 86.50 197 THR A O 1
ATOM 1596 N N . ALA A 1 198 ? 45.159 6.744 -94.289 1.00 85.50 198 ALA A N 1
ATOM 1597 C CA . ALA A 1 198 ? 43.756 6.521 -93.923 1.00 85.50 198 ALA A CA 1
ATOM 1598 C C . ALA A 1 198 ? 43.613 5.819 -92.558 1.00 85.50 198 ALA A C 1
ATOM 1600 O O . ALA A 1 198 ? 42.790 6.216 -91.745 1.00 85.50 198 ALA A O 1
ATOM 1601 N N . ARG A 1 199 ? 44.497 4.856 -92.256 1.00 85.38 199 ARG A N 1
ATOM 1602 C CA . ARG A 1 199 ? 44.546 4.178 -90.948 1.00 85.38 199 ARG A CA 1
ATOM 1603 C C . ARG A 1 199 ? 44.918 5.111 -89.792 1.00 85.38 199 ARG A C 1
ATOM 1605 O O . ARG A 1 199 ? 44.458 4.903 -88.677 1.00 85.38 199 ARG A O 1
ATOM 1612 N N . ALA A 1 200 ? 45.783 6.102 -90.021 1.00 84.44 200 ALA A N 1
ATOM 1613 C CA . ALA A 1 200 ? 46.117 7.092 -88.996 1.00 84.44 200 ALA A CA 1
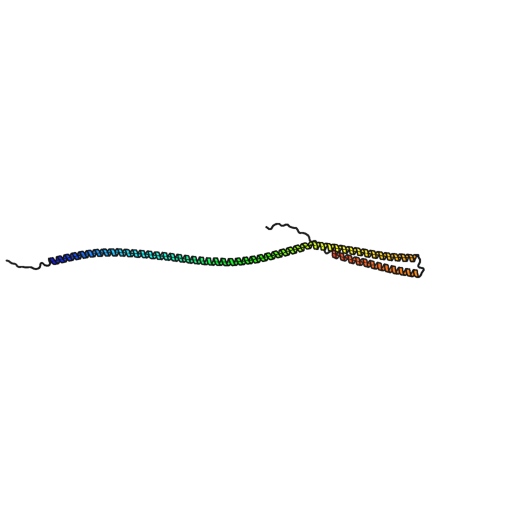ATOM 1614 C C . ALA A 1 200 ? 44.959 8.075 -88.765 1.00 84.44 200 ALA A C 1
ATOM 1616 O O . ALA A 1 200 ? 44.750 8.494 -87.631 1.00 84.44 200 ALA A O 1
ATOM 1617 N N . ALA A 1 201 ? 44.205 8.409 -89.818 1.00 87.25 201 ALA A N 1
ATOM 1618 C CA . ALA A 1 201 ? 43.014 9.250 -89.713 1.00 87.25 201 ALA A CA 1
ATOM 1619 C C . ALA A 1 201 ? 41.900 8.544 -88.928 1.00 87.25 201 ALA A C 1
ATOM 1621 O O . ALA A 1 201 ? 41.397 9.103 -87.961 1.00 87.25 201 ALA A O 1
ATOM 1622 N N . GLU A 1 202 ? 41.612 7.285 -89.265 1.00 90.94 202 GLU A N 1
ATOM 1623 C CA . GLU A 1 202 ? 40.632 6.448 -88.559 1.00 90.94 202 GLU A CA 1
ATOM 1624 C C . GLU A 1 202 ? 40.973 6.306 -87.067 1.00 90.94 202 GLU A C 1
ATOM 1626 O O . GLU A 1 202 ? 40.148 6.606 -86.210 1.00 90.94 202 GLU A O 1
ATOM 1631 N N . ARG A 1 203 ? 42.233 5.990 -86.734 1.00 90.62 203 ARG A N 1
ATOM 1632 C CA . ARG A 1 203 ? 42.687 5.921 -85.332 1.00 90.62 203 ARG A CA 1
ATOM 1633 C C . ARG A 1 203 ? 42.561 7.250 -84.588 1.00 90.62 203 ARG A C 1
ATOM 1635 O O . ARG A 1 203 ? 42.280 7.249 -83.394 1.00 90.62 203 ARG A O 1
ATOM 1642 N N . ALA A 1 204 ? 42.807 8.379 -85.253 1.00 90.56 204 ALA A N 1
ATOM 1643 C CA . ALA A 1 204 ? 42.643 9.690 -84.632 1.00 90.56 204 ALA A CA 1
ATOM 1644 C C . ALA A 1 204 ? 41.164 9.993 -84.345 1.00 90.56 204 ALA A C 1
ATOM 1646 O O . ALA A 1 204 ? 40.846 10.562 -83.301 1.00 90.56 204 ALA A O 1
ATOM 1647 N N . ASP A 1 205 ? 40.261 9.591 -85.237 1.00 93.06 205 ASP A N 1
ATOM 1648 C CA . ASP A 1 205 ? 38.822 9.767 -85.047 1.00 93.06 205 ASP A CA 1
ATOM 1649 C C . ASP A 1 205 ? 38.275 8.860 -83.935 1.00 93.06 205 ASP A C 1
ATOM 1651 O O . ASP A 1 205 ? 37.521 9.342 -83.084 1.00 93.06 205 ASP A O 1
ATOM 1655 N N . ASP A 1 206 ? 38.740 7.610 -83.851 1.00 93.88 206 ASP A N 1
ATOM 1656 C CA . ASP A 1 206 ? 38.430 6.699 -82.740 1.00 93.88 206 ASP A CA 1
ATOM 1657 C C . ASP A 1 206 ? 38.890 7.278 -81.393 1.00 93.88 206 ASP A C 1
ATOM 1659 O O . ASP A 1 206 ? 38.110 7.363 -80.442 1.00 93.88 206 ASP A O 1
ATOM 1663 N N . LEU A 1 207 ? 40.130 7.777 -81.313 1.00 94.44 207 LEU A N 1
ATOM 1664 C CA . LEU A 1 207 ? 40.665 8.389 -80.091 1.00 94.44 207 LEU A CA 1
ATOM 1665 C C . LEU A 1 207 ? 39.900 9.654 -79.680 1.00 94.44 207 LEU A C 1
ATOM 1667 O O . LEU A 1 207 ? 39.676 9.882 -78.488 1.00 94.44 207 LEU A O 1
ATOM 1671 N N . ARG A 1 208 ? 39.453 10.471 -80.642 1.00 94.88 208 ARG A N 1
ATOM 1672 C CA . ARG A 1 208 ? 38.590 11.633 -80.369 1.00 94.88 208 ARG A CA 1
ATOM 1673 C C . ARG A 1 208 ? 37.223 11.207 -79.841 1.00 94.88 208 ARG A C 1
ATOM 1675 O O . ARG A 1 208 ? 36.703 11.849 -78.923 1.00 94.88 208 ARG A O 1
ATOM 1682 N N . ALA A 1 209 ? 36.638 10.149 -80.401 1.00 95.94 209 ALA A N 1
ATOM 1683 C CA . ALA A 1 209 ? 35.365 9.606 -79.942 1.00 95.94 209 ALA A CA 1
ATOM 1684 C C . ALA A 1 209 ? 35.475 9.037 -78.517 1.00 95.94 209 ALA A C 1
ATOM 1686 O O . ALA A 1 209 ? 34.636 9.353 -77.666 1.00 95.94 209 ALA A O 1
ATOM 1687 N N . ASP A 1 210 ? 36.539 8.287 -78.226 1.00 95.44 210 ASP A N 1
ATOM 1688 C CA . ASP A 1 210 ? 36.810 7.722 -76.901 1.00 95.44 210 ASP A CA 1
ATOM 1689 C C . ASP A 1 210 ? 37.082 8.809 -75.858 1.00 95.44 210 ASP A C 1
ATOM 1691 O O . ASP A 1 210 ? 36.478 8.801 -74.784 1.00 95.44 210 ASP A O 1
ATOM 1695 N N . ARG A 1 211 ? 37.895 9.819 -76.190 1.00 96.44 211 ARG A N 1
ATOM 1696 C CA . ARG A 1 211 ? 38.104 11.000 -75.340 1.00 96.44 211 ARG A CA 1
ATOM 1697 C C . ARG A 1 211 ? 36.784 11.701 -75.016 1.00 96.44 211 ARG A C 1
ATOM 1699 O O . ARG A 1 211 ? 36.521 12.025 -73.859 1.00 96.44 211 ARG A O 1
ATOM 1706 N N . LYS A 1 212 ? 35.923 11.917 -76.018 1.00 96.69 212 LYS A N 1
ATOM 1707 C CA . LYS A 1 212 ? 34.607 12.547 -75.823 1.00 96.69 212 LYS A CA 1
ATOM 1708 C C . LYS A 1 212 ? 33.714 11.714 -74.900 1.00 96.69 212 LYS A C 1
ATOM 1710 O O . LYS A 1 212 ? 33.032 12.280 -74.045 1.00 96.69 212 LYS A O 1
ATOM 1715 N N . ARG A 1 213 ? 33.740 10.383 -75.033 1.00 96.81 213 ARG A N 1
ATOM 1716 C CA . ARG A 1 213 ? 33.025 9.466 -74.134 1.00 96.81 213 ARG A CA 1
ATOM 1717 C C . ARG A 1 213 ? 33.554 9.568 -72.701 1.00 96.81 213 ARG A C 1
ATOM 1719 O O . ARG A 1 213 ? 32.747 9.694 -71.784 1.00 96.81 213 ARG A O 1
ATOM 1726 N N . LEU A 1 214 ? 34.874 9.582 -72.505 1.00 96.81 214 LEU A N 1
ATOM 1727 C CA . LEU A 1 214 ? 35.493 9.733 -71.183 1.00 96.81 214 LEU A CA 1
ATOM 1728 C C . LEU A 1 214 ? 35.145 11.080 -70.532 1.00 96.81 214 LEU A C 1
ATOM 1730 O O . LEU A 1 214 ? 34.771 11.112 -69.364 1.00 96.81 214 LEU A O 1
ATOM 1734 N N . MET A 1 215 ? 35.155 12.179 -71.291 1.00 96.25 215 MET A N 1
ATOM 1735 C CA . MET A 1 215 ? 34.716 13.492 -70.797 1.00 96.25 215 MET A CA 1
ATOM 1736 C C . MET A 1 215 ? 33.241 13.503 -70.386 1.00 96.25 215 MET A C 1
ATOM 1738 O O . MET A 1 215 ? 32.877 14.092 -69.368 1.00 96.25 215 MET A O 1
ATOM 1742 N N . GLN A 1 216 ? 32.376 12.833 -71.151 1.00 96.38 216 GLN A N 1
ATOM 1743 C CA . GLN A 1 216 ? 30.968 12.694 -70.791 1.00 96.38 216 GLN A CA 1
ATOM 1744 C C . GLN A 1 216 ? 30.796 11.862 -69.512 1.00 96.38 216 GLN A C 1
ATOM 1746 O O . GLN A 1 216 ? 30.013 12.246 -68.642 1.00 96.38 216 GLN A O 1
ATOM 1751 N N . MET A 1 217 ? 31.542 10.761 -69.370 1.00 95.69 217 MET A N 1
ATOM 1752 C CA . MET A 1 217 ? 31.557 9.953 -68.146 1.00 95.69 217 MET A CA 1
ATOM 1753 C C . MET A 1 217 ? 32.042 10.765 -66.942 1.00 95.69 217 MET A C 1
ATOM 1755 O O . MET A 1 217 ? 31.446 10.667 -65.873 1.00 95.69 217 MET A O 1
ATOM 1759 N N . MET A 1 218 ? 33.066 11.600 -67.128 1.00 95.50 218 MET A N 1
ATOM 1760 C CA . MET A 1 218 ? 33.601 12.485 -66.096 1.00 95.50 218 MET A CA 1
ATOM 1761 C C . MET A 1 218 ? 32.566 13.517 -65.640 1.00 95.50 218 MET A C 1
ATOM 1763 O O . MET A 1 218 ? 32.305 13.657 -64.447 1.00 95.50 218 MET A O 1
ATOM 1767 N N . LYS A 1 219 ? 31.875 14.167 -66.584 1.00 95.88 219 LYS A N 1
ATOM 1768 C CA . LYS A 1 219 ? 30.790 15.102 -66.259 1.00 95.88 219 LYS A CA 1
ATOM 1769 C C . LYS A 1 219 ? 29.669 14.426 -65.462 1.00 95.88 219 LYS A C 1
ATOM 1771 O O . LYS A 1 219 ? 29.270 14.931 -64.416 1.00 95.88 219 LYS A O 1
ATOM 1776 N N . GLN A 1 220 ? 29.203 13.262 -65.917 1.00 95.06 220 GLN A N 1
ATOM 1777 C CA . GLN A 1 220 ? 28.175 12.490 -65.208 1.00 95.06 220 GLN A CA 1
ATOM 1778 C C . GLN A 1 220 ? 28.639 12.050 -63.818 1.00 95.06 220 GLN A C 1
ATOM 1780 O O . GLN A 1 220 ? 27.834 11.954 -62.893 1.00 95.06 220 GLN A O 1
ATOM 1785 N N . GLN A 1 221 ? 29.925 11.743 -63.665 1.00 93.62 221 GLN A N 1
ATOM 1786 C CA . GLN A 1 221 ? 30.485 11.340 -62.388 1.00 93.62 221 GLN A CA 1
ATOM 1787 C C . GLN A 1 221 ? 30.539 12.504 -61.394 1.00 93.62 221 GLN A C 1
ATOM 1789 O O . GLN A 1 221 ? 30.183 12.307 -60.234 1.00 93.62 221 GLN A O 1
ATOM 1794 N N . ASN A 1 222 ? 30.892 13.707 -61.849 1.00 93.75 222 ASN A N 1
ATOM 1795 C CA . ASN A 1 222 ? 30.874 14.911 -61.018 1.00 93.75 222 ASN A CA 1
ATOM 1796 C C . ASN A 1 222 ? 29.451 15.263 -60.566 1.00 93.75 222 ASN A C 1
ATOM 1798 O O . ASN A 1 222 ? 29.232 15.546 -59.390 1.00 93.75 222 ASN A O 1
ATOM 1802 N N . GLU A 1 223 ? 28.468 15.162 -61.466 1.00 93.38 223 GLU A N 1
ATOM 1803 C CA . GLU A 1 223 ? 27.049 15.347 -61.126 1.00 93.38 223 GLU A CA 1
ATOM 1804 C C . GLU A 1 223 ? 26.581 14.326 -60.073 1.00 93.38 223 GLU A C 1
ATOM 1806 O O . GLU A 1 223 ? 25.916 14.687 -59.101 1.00 93.38 223 GLU A O 1
ATOM 1811 N N . LYS A 1 224 ? 26.978 13.052 -60.216 1.00 91.31 224 LYS A N 1
ATOM 1812 C CA . LYS A 1 224 ? 26.671 11.998 -59.234 1.00 91.31 224 LYS A CA 1
ATOM 1813 C C . LYS A 1 224 ? 27.332 12.250 -57.883 1.00 91.31 224 LYS A C 1
ATOM 1815 O O . LYS A 1 224 ? 26.667 12.072 -56.869 1.00 91.31 224 LYS A O 1
ATOM 1820 N N . ARG A 1 225 ? 28.602 12.665 -57.858 1.00 92.62 225 ARG A N 1
ATOM 1821 C CA . ARG A 1 225 ? 29.323 12.989 -56.617 1.00 92.62 225 ARG A CA 1
ATOM 1822 C C . ARG A 1 225 ? 28.570 14.053 -55.826 1.00 92.62 225 ARG A C 1
ATOM 1824 O O . ARG A 1 225 ? 28.246 13.816 -54.672 1.00 92.62 225 ARG A O 1
ATOM 1831 N N . VAL A 1 226 ? 28.249 15.186 -56.454 1.00 90.62 226 VAL A N 1
ATOM 1832 C CA . VAL A 1 226 ? 27.552 16.294 -55.777 1.00 90.62 226 VAL A CA 1
ATOM 1833 C C . VAL A 1 226 ? 26.206 15.837 -55.221 1.00 90.62 226 VAL A C 1
ATOM 1835 O O . VAL A 1 226 ? 25.905 16.097 -54.062 1.00 90.62 226 VAL A O 1
ATOM 1838 N N . LYS A 1 227 ? 25.421 15.102 -56.017 1.00 90.56 227 LYS A N 1
ATOM 1839 C CA . LYS A 1 227 ? 24.112 14.610 -55.582 1.00 90.56 227 LYS A CA 1
ATOM 1840 C C . LYS A 1 227 ? 24.207 13.684 -54.364 1.00 90.56 227 LYS A C 1
ATOM 1842 O O . LYS A 1 227 ? 23.488 13.886 -53.395 1.00 90.56 227 LYS A O 1
ATOM 1847 N N . LEU A 1 228 ? 25.092 12.688 -54.413 1.00 85.81 228 LEU A N 1
ATOM 1848 C CA . LEU A 1 228 ? 25.233 11.717 -53.327 1.00 85.81 228 LEU A CA 1
ATOM 1849 C C . LEU A 1 228 ? 25.819 12.341 -52.057 1.00 85.81 228 LEU A C 1
ATOM 1851 O O . LEU A 1 228 ? 25.421 11.950 -50.968 1.00 85.81 228 LEU A O 1
ATOM 1855 N N . LEU A 1 229 ? 26.746 13.296 -52.170 1.00 84.38 229 LEU A N 1
ATOM 1856 C CA . LEU A 1 229 ? 27.301 13.966 -50.991 1.00 84.38 229 LEU A CA 1
ATOM 1857 C C . LEU A 1 229 ? 26.239 14.778 -50.240 1.00 84.38 229 LEU A C 1
ATOM 1859 O O . LEU A 1 229 ? 26.180 14.674 -49.020 1.00 84.38 229 LEU A O 1
ATOM 1863 N N . LEU A 1 230 ? 25.356 15.480 -50.957 1.00 85.31 230 LEU A N 1
ATOM 1864 C CA . LEU A 1 230 ? 24.235 16.207 -50.351 1.00 85.31 230 LEU A CA 1
ATOM 1865 C C . LEU A 1 230 ? 23.244 15.262 -49.652 1.00 85.31 230 LEU A C 1
ATOM 1867 O O . LEU A 1 230 ? 22.849 15.512 -48.520 1.00 85.31 230 LEU A O 1
ATOM 1871 N N . GLU A 1 231 ? 22.895 14.138 -50.286 1.00 82.19 231 GLU A N 1
ATOM 1872 C CA . GLU A 1 231 ? 21.978 13.143 -49.704 1.00 82.19 231 GLU A CA 1
ATOM 1873 C C . GLU A 1 231 ? 22.500 12.556 -48.371 1.00 82.19 231 GLU A C 1
ATOM 1875 O O . GLU A 1 231 ? 21.704 12.266 -47.482 1.00 82.19 231 GLU A O 1
ATOM 1880 N N . TYR A 1 232 ? 23.821 12.420 -48.192 1.00 76.88 232 TYR A N 1
ATOM 1881 C CA . TYR A 1 232 ? 24.425 11.919 -46.944 1.00 76.88 232 TYR A CA 1
ATOM 1882 C C . TYR A 1 232 ? 24.720 12.998 -45.889 1.00 76.88 232 TYR A C 1
ATOM 1884 O O . TYR A 1 232 ? 25.013 12.659 -44.738 1.00 76.88 232 TYR A O 1
ATOM 1892 N N . GLU A 1 233 ? 24.680 14.283 -46.243 1.00 69.31 233 GLU A N 1
ATOM 1893 C CA . GLU A 1 233 ? 24.791 15.381 -45.274 1.00 69.31 233 GLU A CA 1
ATOM 1894 C C . GLU A 1 233 ? 23.490 15.541 -44.469 1.00 69.31 233 GLU A C 1
ATOM 1896 O O . GLU A 1 233 ? 23.549 15.704 -43.247 1.00 69.31 233 GLU A O 1
ATOM 1901 N N . ASP A 1 234 ? 22.333 15.370 -45.115 1.00 61.31 234 ASP A N 1
ATOM 1902 C CA . ASP A 1 234 ? 21.007 15.513 -44.496 1.00 61.31 234 ASP A CA 1
ATOM 1903 C C . ASP A 1 234 ? 20.664 14.386 -43.496 1.00 61.31 234 ASP A C 1
ATOM 1905 O O . ASP A 1 234 ? 20.038 14.637 -42.464 1.00 61.31 234 ASP A O 1
ATOM 1909 N N . GLU A 1 235 ? 21.114 13.147 -43.738 1.00 61.97 235 GLU A N 1
ATOM 1910 C CA . GLU A 1 235 ? 20.862 12.004 -42.837 1.00 61.97 235 GLU A CA 1
ATOM 1911 C C . GLU A 1 235 ? 21.520 12.166 -41.450 1.00 61.97 235 GLU A C 1
ATOM 1913 O O . GLU A 1 235 ? 21.044 11.595 -40.469 1.00 61.97 235 GLU A O 1
ATOM 1918 N N . ASN A 1 236 ? 22.591 12.960 -41.336 1.00 59.88 236 ASN A N 1
ATOM 1919 C CA . ASN A 1 236 ? 23.345 13.124 -40.088 1.00 59.88 236 ASN A CA 1
ATOM 1920 C C . ASN A 1 236 ? 22.742 14.165 -39.133 1.00 59.88 236 ASN A C 1
ATOM 1922 O O . ASN A 1 236 ? 22.875 14.014 -37.919 1.00 59.88 236 ASN A O 1
ATOM 1926 N N . LEU A 1 237 ? 22.067 15.198 -39.648 1.00 55.88 237 LEU A N 1
ATOM 1927 C CA . LEU A 1 237 ? 21.413 16.214 -38.811 1.00 55.88 237 LEU A CA 1
ATOM 1928 C C . LEU A 1 237 ? 20.237 15.614 -38.024 1.00 55.88 237 LEU A C 1
ATOM 1930 O O . LEU A 1 237 ? 20.055 15.912 -36.848 1.00 55.88 237 LEU A O 1
ATOM 1934 N N . ALA A 1 238 ? 19.512 14.671 -38.630 1.00 54.38 238 ALA A N 1
ATOM 1935 C CA . ALA A 1 238 ? 18.374 14.005 -38.000 1.00 54.38 238 ALA A CA 1
ATOM 1936 C C . ALA A 1 238 ? 18.749 13.070 -36.829 1.00 54.38 238 ALA A C 1
ATOM 1938 O O . ALA A 1 238 ? 17.889 12.736 -36.017 1.00 54.38 238 ALA A O 1
ATOM 1939 N N . VAL A 1 239 ? 20.010 12.629 -36.733 1.00 55.25 239 VAL A N 1
ATOM 1940 C CA . VAL A 1 239 ? 20.479 11.704 -35.681 1.00 55.25 239 VAL A CA 1
ATOM 1941 C C . VAL A 1 239 ? 21.028 12.454 -34.458 1.00 55.25 239 VAL A C 1
ATOM 1943 O O . VAL A 1 239 ? 21.059 11.891 -33.367 1.00 55.25 239 VAL A O 1
ATOM 1946 N N . ILE A 1 240 ? 21.438 13.717 -34.617 1.00 55.28 240 ILE A N 1
ATOM 1947 C CA . ILE A 1 240 ? 22.082 14.513 -33.557 1.00 55.28 240 ILE A CA 1
ATOM 1948 C C . ILE A 1 240 ? 21.051 15.266 -32.693 1.00 55.28 240 ILE A C 1
ATOM 1950 O O . ILE A 1 240 ? 21.262 15.401 -31.491 1.00 55.28 240 ILE A O 1
ATOM 1954 N N . ASP A 1 241 ? 19.903 15.662 -33.250 1.00 49.31 241 ASP A N 1
ATOM 1955 C CA . ASP A 1 241 ? 18.879 16.455 -32.539 1.00 49.31 241 ASP A CA 1
ATOM 1956 C C . ASP A 1 241 ? 18.002 15.650 -31.548 1.00 49.31 241 ASP A C 1
ATOM 1958 O O . ASP A 1 241 ? 17.045 16.174 -30.977 1.00 49.31 241 ASP A O 1
ATOM 1962 N N . GLY A 1 242 ? 18.299 14.365 -31.327 1.00 51.53 242 GLY A N 1
ATOM 1963 C CA . GLY A 1 242 ? 17.464 13.465 -30.522 1.00 51.53 242 GLY A CA 1
ATOM 1964 C C . GLY A 1 242 ? 17.721 13.441 -29.011 1.00 51.53 242 GLY A C 1
ATOM 1965 O O . GLY A 1 242 ? 16.886 12.898 -28.292 1.00 51.53 242 GLY A O 1
ATOM 1966 N N . ASP A 1 243 ? 18.829 13.999 -28.510 1.00 48.44 243 ASP A N 1
ATOM 1967 C CA . ASP A 1 243 ? 19.294 13.740 -27.136 1.00 48.44 243 ASP A CA 1
ATOM 1968 C C . ASP A 1 243 ? 19.773 14.995 -26.384 1.00 48.44 243 ASP A C 1
ATOM 1970 O O . ASP A 1 243 ? 20.892 15.041 -25.876 1.00 48.44 243 ASP A O 1
ATOM 1974 N N . ASP A 1 244 ? 18.896 15.988 -26.219 1.00 43.09 244 ASP A N 1
ATOM 1975 C CA . ASP A 1 244 ? 19.047 16.981 -25.143 1.00 43.09 244 ASP A CA 1
ATOM 1976 C C . ASP A 1 244 ? 17.981 16.769 -24.056 1.00 43.09 244 ASP A C 1
ATOM 1978 O O . ASP A 1 244 ? 17.152 17.623 -23.749 1.00 43.09 244 ASP A O 1
ATOM 1982 N N . PHE A 1 245 ? 17.971 15.566 -23.469 1.00 41.53 245 PHE A N 1
ATOM 1983 C CA . PHE A 1 245 ? 17.338 15.343 -22.170 1.00 41.53 245 PHE A CA 1
ATOM 1984 C C . PHE A 1 245 ? 18.415 15.453 -21.092 1.00 41.53 245 PHE A C 1
ATOM 1986 O O . PHE A 1 245 ? 18.907 14.460 -20.546 1.00 41.53 245 PHE A O 1
ATOM 1993 N N . HIS A 1 246 ? 18.795 16.696 -20.799 1.00 43.75 246 HIS A N 1
ATOM 1994 C CA . HIS A 1 246 ? 19.540 17.064 -19.604 1.00 43.75 246 HIS A CA 1
ATOM 1995 C C . HIS A 1 246 ? 18.646 16.799 -18.378 1.00 43.75 246 HIS A C 1
ATOM 1997 O O . HIS A 1 246 ? 18.007 17.688 -17.818 1.00 43.75 246 HIS A O 1
ATOM 2003 N N . ALA A 1 247 ? 18.541 15.527 -17.984 1.00 45.41 247 ALA A N 1
ATOM 2004 C CA . ALA A 1 247 ? 18.007 15.153 -16.687 1.00 45.41 247 ALA A CA 1
ATOM 2005 C C . ALA A 1 247 ? 18.999 15.667 -15.643 1.00 45.41 247 ALA A C 1
ATOM 2007 O O . ALA A 1 247 ? 20.028 15.035 -15.401 1.00 45.41 247 ALA A O 1
ATOM 2008 N N . GLY A 1 248 ? 18.696 16.844 -15.090 1.00 39.22 248 GLY A N 1
ATOM 2009 C CA . GLY A 1 248 ? 19.356 17.381 -13.914 1.00 39.22 248 GLY A CA 1
ATOM 2010 C C . GLY A 1 248 ? 19.403 16.304 -12.841 1.00 39.22 248 GLY A C 1
ATOM 2011 O O . GLY A 1 248 ? 18.375 15.889 -12.308 1.00 39.22 248 GLY A O 1
ATOM 2012 N N . ASP A 1 249 ? 20.610 15.821 -12.579 1.00 40.06 249 ASP A N 1
ATOM 2013 C CA . ASP A 1 249 ? 20.930 14.971 -11.447 1.00 40.06 249 ASP A CA 1
ATOM 2014 C C . ASP A 1 249 ? 20.968 15.872 -10.209 1.00 40.06 249 ASP A C 1
ATOM 2016 O O . ASP A 1 249 ? 22.019 16.301 -9.745 1.00 40.06 249 ASP A O 1
ATOM 2020 N N . SER A 1 250 ? 19.784 16.268 -9.747 1.00 45.81 250 SER A N 1
ATOM 2021 C CA . SER A 1 250 ? 19.574 16.862 -8.432 1.00 45.81 250 SER A CA 1
ATOM 2022 C C . SER A 1 250 ? 18.890 15.820 -7.556 1.00 45.81 250 SER A C 1
ATOM 2024 O O . SER A 1 250 ? 17.709 15.936 -7.231 1.00 45.81 250 SER A O 1
ATOM 2026 N N . THR A 1 251 ? 19.619 14.761 -7.213 1.00 46.53 251 THR A N 1
ATOM 2027 C CA . THR A 1 251 ? 19.372 14.042 -5.963 1.00 46.53 251 THR A CA 1
ATOM 2028 C C . THR A 1 251 ? 20.277 14.658 -4.910 1.00 46.53 251 THR A C 1
ATOM 2030 O O . THR A 1 251 ? 21.410 14.231 -4.701 1.00 46.53 251 THR A O 1
ATOM 2033 N N . GLU A 1 252 ? 19.769 15.718 -4.286 1.00 42.41 252 GLU A N 1
ATOM 2034 C CA . GLU A 1 252 ? 20.118 16.038 -2.909 1.00 42.41 252 GLU A CA 1
ATOM 2035 C C . GLU A 1 252 ? 19.704 14.819 -2.072 1.00 42.41 252 GLU A C 1
ATOM 2037 O O . GLU A 1 252 ? 18.523 14.615 -1.787 1.00 42.41 252 GLU A O 1
ATOM 2042 N N . ASP A 1 253 ? 20.671 13.959 -1.752 1.00 39.53 253 ASP A N 1
ATOM 2043 C CA . ASP A 1 253 ? 20.548 13.000 -0.658 1.00 39.53 253 ASP A CA 1
ATOM 2044 C C . ASP A 1 253 ? 20.518 13.814 0.644 1.00 39.53 253 ASP A C 1
ATOM 2046 O O . ASP A 1 253 ? 21.533 14.050 1.300 1.00 39.53 253 ASP A O 1
ATOM 2050 N N . SER A 1 254 ? 19.330 14.310 0.983 1.00 43.38 254 SER A N 1
ATOM 2051 C CA . SER A 1 254 ? 19.006 14.713 2.343 1.00 43.38 254 SER A CA 1
ATOM 2052 C C . SER A 1 254 ? 18.919 13.441 3.178 1.00 43.38 254 SER A C 1
ATOM 2054 O O . SER A 1 254 ? 17.889 12.767 3.217 1.00 43.38 254 SER A O 1
ATOM 2056 N N . ASP A 1 255 ? 20.036 13.106 3.818 1.00 47.16 255 ASP A N 1
ATOM 2057 C CA . ASP A 1 255 ? 20.070 12.261 5.005 1.00 47.16 255 ASP A CA 1
ATOM 2058 C C . ASP A 1 255 ? 19.188 12.905 6.088 1.00 47.16 255 ASP A C 1
ATOM 2060 O O . ASP A 1 255 ? 19.656 13.717 6.886 1.00 47.16 255 ASP A O 1
ATOM 2064 N N . ASP A 1 256 ? 17.903 12.550 6.125 1.00 48.44 256 ASP A N 1
ATOM 2065 C CA . ASP A 1 256 ? 17.080 12.748 7.315 1.00 48.44 256 ASP A CA 1
ATOM 2066 C C . ASP A 1 256 ? 17.224 11.520 8.227 1.00 48.44 256 ASP A C 1
ATOM 2068 O O . ASP A 1 256 ? 16.809 10.410 7.864 1.00 48.44 256 ASP A O 1
ATOM 2072 N N . PRO A 1 257 ? 17.794 11.677 9.434 1.00 64.50 257 PRO A N 1
ATOM 2073 C CA . PRO A 1 257 ? 17.711 10.662 10.459 1.00 64.50 257 PRO A CA 1
ATOM 2074 C C . PRO A 1 257 ? 16.332 10.732 11.131 1.00 64.50 257 PRO A C 1
ATOM 2076 O O . PRO A 1 257 ? 15.680 11.771 11.161 1.00 64.50 257 PRO A O 1
ATOM 2079 N N . VAL A 1 258 ? 15.979 9.643 11.818 1.00 49.22 258 VAL A N 1
ATOM 2080 C CA . VAL A 1 258 ? 14.912 9.531 12.831 1.00 49.22 258 VAL A CA 1
ATOM 2081 C C . VAL A 1 258 ? 13.564 8.994 12.325 1.00 49.22 258 VAL A C 1
ATOM 2083 O O . VAL A 1 258 ? 12.654 9.723 11.948 1.00 49.22 258 VAL A O 1
ATOM 2086 N N . CYS A 1 259 ? 13.353 7.701 12.572 1.00 44.25 259 CYS A N 1
ATOM 2087 C CA . CYS A 1 259 ? 12.211 7.300 13.390 1.00 44.25 259 CYS A CA 1
ATOM 2088 C C . CYS A 1 259 ? 12.680 6.333 14.481 1.00 44.25 259 CYS A C 1
ATOM 2090 O O . CYS A 1 259 ? 13.467 5.424 14.222 1.00 44.25 259 CYS A O 1
ATOM 2092 N N . LYS A 1 260 ? 12.243 6.648 15.702 1.00 45.69 260 LYS A N 1
ATOM 2093 C CA . LYS A 1 260 ? 12.373 5.849 16.922 1.00 45.69 260 LYS A CA 1
ATOM 2094 C C . LYS A 1 260 ? 11.633 4.524 16.797 1.00 45.69 260 LYS A C 1
ATOM 2096 O O . LYS A 1 260 ? 10.608 4.509 16.081 1.00 45.69 260 LYS A O 1
#

Foldseek 3Di:
DDDDDDDDDDDPPPVVVVVVVVVVVVVVVVVVVVVVVVVVVVVVVVVVVVVVVVVVVVVVVVVVVVVVVVVVVVVVVVVVVVVVVVVVVVVVVVVVVVVVVVVVVVVVVVVVVVVVVVVVVVVVVVVVVVVVVVVVVVVVVVVVVVVVVVLVVVLVVLVVVLVVLVVVLVVVLVVLVVVLVVLVVVLVVLVVVDPPDPVSVVVNVVSVVVSVVSVVVNVVSVVVSVVVNVVSVVVNVVSPPPDPPPPPPPPPPPPDDDDD

Organism: Daphnia pulex (NCBI:txid6669)